Protein AF-A0A317E8C2-F1 (afdb_monomer_lite)

Sequence (218 aa):
MGKGTTSFDERLAALAASTGGMVPVGEIGRIVAELLDSWEGEAMAPPQAASPPPSPVGDDTARELENLLAIIHQTQGEIAAIRPHELAREKIPHANDQLRSVVDATAHATGIFLDIAEELEALAETFGGAGIDEIHSITTRIYEASNFQDITGQRISKVTETLRVIEERLTRLVEATGGVAHDAPAAKAAGDEDLLNGPQLPDLAASQDDIDRLFASI

Structure (mmCIF, N/CA/C/O backbone):
data_AF-A0A317E8C2-F1
#
_entry.id   AF-A0A317E8C2-F1
#
loop_
_atom_site.group_PDB
_atom_site.id
_atom_site.type_symbol
_atom_site.label_atom_id
_atom_site.label_alt_id
_atom_site.label_comp_id
_atom_site.label_asym_id
_atom_site.label_entity_id
_atom_site.label_seq_id
_atom_site.pdbx_PDB_ins_code
_atom_site.Cartn_x
_atom_site.Cartn_y
_atom_site.Cartn_z
_atom_site.occupancy
_atom_site.B_iso_or_equiv
_atom_site.auth_seq_id
_atom_site.auth_comp_id
_atom_site.auth_asym_id
_atom_site.auth_atom_id
_atom_site.pdbx_PDB_model_num
ATOM 1 N N . MET A 1 1 ? -23.636 9.017 60.583 1.00 33.31 1 MET A N 1
ATOM 2 C CA . MET A 1 1 ? -22.633 8.456 59.654 1.00 33.31 1 MET A CA 1
ATOM 3 C C . MET A 1 1 ? -23.294 7.436 58.727 1.00 33.31 1 MET A C 1
ATOM 5 O O . MET A 1 1 ? -23.715 6.394 59.205 1.00 33.31 1 MET A O 1
ATOM 9 N N . GLY A 1 2 ? -23.432 7.783 57.442 1.00 42.50 2 GLY A N 1
ATOM 10 C CA . GLY A 1 2 ? -23.088 6.940 56.283 1.00 42.50 2 GLY A CA 1
ATOM 11 C C . GLY A 1 2 ? -23.680 5.537 56.114 1.00 42.50 2 GLY A C 1
ATOM 12 O O . GLY A 1 2 ? -22.907 4.592 56.110 1.00 42.50 2 GLY A O 1
ATOM 13 N N . LYS A 1 3 ? -24.995 5.384 55.895 1.00 41.66 3 LYS A N 1
ATOM 14 C CA . LYS A 1 3 ? -25.561 4.109 55.387 1.00 41.66 3 LYS A CA 1
ATOM 15 C C . LYS A 1 3 ? -25.821 4.072 53.870 1.00 41.66 3 LYS A C 1
ATOM 17 O O . LYS A 1 3 ? -26.030 2.991 53.343 1.00 41.66 3 LYS A O 1
ATOM 22 N N . GLY A 1 4 ? -25.791 5.214 53.173 1.00 45.16 4 GLY A N 1
ATOM 23 C CA . GLY A 1 4 ? -26.065 5.274 51.725 1.00 45.16 4 GLY A CA 1
ATOM 24 C C . GLY A 1 4 ? -24.855 4.982 50.827 1.00 45.16 4 GLY A C 1
ATOM 25 O O . GLY A 1 4 ? -25.010 4.417 49.754 1.00 45.16 4 GLY A O 1
ATOM 26 N N . THR A 1 5 ? -23.642 5.325 51.267 1.00 45.59 5 THR A N 1
ATOM 27 C CA . THR A 1 5 ? -22.420 5.223 50.443 1.00 45.59 5 THR A CA 1
ATOM 28 C C . THR A 1 5 ? -21.879 3.790 50.344 1.00 45.59 5 THR A C 1
ATOM 30 O O . THR A 1 5 ? -21.315 3.411 49.327 1.00 45.59 5 THR A O 1
ATOM 33 N N . THR A 1 6 ? -22.108 2.953 51.363 1.00 51.38 6 THR A N 1
ATOM 34 C CA . THR A 1 6 ? -21.537 1.596 51.439 1.00 51.38 6 THR A CA 1
ATOM 35 C C . THR A 1 6 ? -22.131 0.617 50.424 1.00 51.38 6 THR A C 1
ATOM 37 O O . THR A 1 6 ? -21.403 -0.228 49.925 1.00 51.38 6 THR A O 1
ATOM 40 N N . SER A 1 7 ? -23.414 0.750 50.062 1.00 67.19 7 SER A N 1
ATOM 41 C CA . SER A 1 7 ? -24.074 -0.142 49.085 1.00 67.19 7 SER A CA 1
ATOM 42 C C . SER A 1 7 ? -23.492 0.017 47.674 1.00 67.19 7 SER A C 1
ATOM 44 O O . SER A 1 7 ? -23.236 -0.969 46.984 1.00 67.19 7 SER A O 1
ATOM 46 N N . PHE A 1 8 ? -23.231 1.260 47.255 1.00 64.69 8 PHE A N 1
ATOM 47 C CA . PHE A 1 8 ? -22.694 1.554 45.927 1.00 64.69 8 PHE A CA 1
ATOM 48 C C . PHE A 1 8 ? -21.221 1.148 45.802 1.00 64.69 8 PHE A C 1
ATOM 50 O O . PHE A 1 8 ? -20.863 0.465 44.846 1.00 64.69 8 PHE A O 1
ATOM 57 N N . ASP A 1 9 ? -20.389 1.490 46.792 1.00 67.31 9 ASP A N 1
ATOM 58 C CA . ASP A 1 9 ? -18.967 1.120 46.799 1.00 67.31 9 ASP A CA 1
ATOM 59 C C . ASP A 1 9 ? -18.770 -0.407 46.832 1.00 67.31 9 ASP A C 1
ATOM 61 O O . ASP A 1 9 ? -17.900 -0.936 46.140 1.00 67.31 9 ASP A O 1
ATOM 65 N N . GLU A 1 10 ? -19.610 -1.143 47.572 1.00 72.44 10 GLU A N 1
ATOM 66 C CA . GLU A 1 10 ? -19.597 -2.613 47.587 1.00 72.44 10 GLU A CA 1
ATOM 67 C C . GLU A 1 10 ? -19.996 -3.211 46.229 1.00 72.44 10 GLU A C 1
ATOM 69 O O . GLU A 1 10 ? -19.377 -4.177 45.776 1.00 72.44 10 GLU A O 1
ATOM 74 N N . ARG A 1 11 ? -20.986 -2.624 45.542 1.00 71.06 11 ARG A N 1
ATOM 75 C CA . ARG A 1 11 ? -21.411 -3.055 44.197 1.00 71.06 11 ARG A CA 1
ATOM 76 C C . ARG A 1 11 ? -20.358 -2.740 43.140 1.00 71.06 11 ARG A C 1
ATOM 78 O O . ARG A 1 11 ? -20.075 -3.593 42.301 1.00 71.06 11 ARG A O 1
ATOM 85 N N . LEU A 1 12 ? -19.737 -1.564 43.203 1.00 71.88 12 LEU A N 1
ATOM 86 C CA . LEU A 1 12 ? -18.649 -1.178 42.306 1.00 71.88 12 LEU A CA 1
ATOM 87 C C . LEU A 1 12 ? -17.430 -2.094 42.500 1.00 71.88 12 LEU A C 1
ATOM 89 O O . LEU A 1 12 ? -16.837 -2.550 41.524 1.00 71.88 12 LEU A O 1
ATOM 93 N N . ALA A 1 13 ? -17.102 -2.435 43.751 1.00 76.44 13 ALA A N 1
ATOM 94 C CA . ALA A 1 13 ? -16.049 -3.394 44.077 1.00 76.44 13 ALA A CA 1
ATOM 95 C C . ALA A 1 13 ? -16.380 -4.819 43.598 1.00 76.44 13 ALA A C 1
ATOM 97 O O . ALA A 1 13 ? -15.505 -5.503 43.066 1.00 76.44 13 ALA A O 1
ATOM 98 N N . ALA A 1 14 ? -17.635 -5.263 43.733 1.00 77.44 14 ALA A N 1
ATOM 99 C CA . ALA A 1 14 ? -18.089 -6.558 43.225 1.00 77.44 14 ALA A CA 1
ATOM 100 C C . ALA A 1 14 ? -18.024 -6.625 41.692 1.00 77.44 14 ALA A C 1
ATOM 102 O O . ALA A 1 14 ? -17.553 -7.616 41.130 1.00 77.44 14 ALA A O 1
ATOM 103 N N . LEU A 1 15 ? -18.428 -5.546 41.017 1.00 73.31 15 LEU A N 1
ATOM 104 C CA . LEU A 1 15 ? -18.333 -5.431 39.571 1.00 73.31 15 LEU A CA 1
ATOM 105 C C . LEU A 1 15 ? -16.867 -5.472 39.121 1.00 73.31 15 LEU A C 1
ATOM 107 O O . LEU A 1 15 ? -16.521 -6.302 38.285 1.00 73.31 15 LEU A O 1
ATOM 111 N N . ALA A 1 16 ? -15.995 -4.663 39.734 1.00 74.62 16 ALA A N 1
ATOM 112 C CA . ALA A 1 16 ? -14.560 -4.648 39.451 1.00 74.62 16 ALA A CA 1
ATOM 113 C C . ALA A 1 16 ? -13.897 -6.019 39.679 1.00 74.62 16 ALA A C 1
ATOM 115 O O . ALA A 1 16 ? -13.029 -6.418 38.904 1.00 74.62 16 ALA A O 1
ATOM 116 N N . ALA A 1 17 ? -14.329 -6.768 40.700 1.00 79.31 17 ALA A N 1
ATOM 117 C CA . ALA A 1 17 ? -13.863 -8.130 40.950 1.00 79.31 17 ALA A CA 1
ATOM 118 C C . ALA A 1 17 ? -14.340 -9.123 39.875 1.00 79.31 17 ALA A C 1
ATOM 120 O O . ALA A 1 17 ? -13.587 -10.016 39.493 1.00 79.31 17 ALA A O 1
ATOM 121 N N . SER A 1 18 ? -15.566 -8.961 39.365 1.00 76.12 18 SER A N 1
ATOM 122 C CA . SER A 1 18 ? -16.140 -9.837 38.333 1.00 76.12 18 SER A CA 1
ATOM 123 C C . SER A 1 18 ? -15.566 -9.600 36.932 1.00 76.12 18 SER A C 1
ATOM 125 O O . SER A 1 18 ? -15.436 -10.543 36.156 1.00 76.12 18 SER A O 1
ATOM 127 N N . THR A 1 19 ? -15.178 -8.361 36.622 1.00 70.50 19 THR A N 1
ATOM 128 C CA . THR A 1 19 ? -14.653 -7.955 35.309 1.00 70.50 19 THR A CA 1
ATOM 129 C C . THR A 1 19 ? -13.126 -7.858 35.274 1.00 70.50 19 THR A C 1
ATOM 131 O O . THR A 1 19 ? -12.543 -7.482 34.261 1.00 70.50 19 THR A O 1
ATOM 134 N N . GLY A 1 20 ? -12.443 -8.173 36.381 1.00 72.38 20 GLY A N 1
ATOM 135 C CA . GLY A 1 20 ? -10.986 -8.033 36.485 1.00 72.38 20 GLY A CA 1
ATOM 136 C C . GLY A 1 20 ? -10.502 -6.586 36.322 1.00 72.38 20 GLY A C 1
ATOM 137 O O . GLY A 1 20 ? -9.363 -6.360 35.921 1.00 72.38 20 GLY A O 1
ATOM 138 N N . GLY A 1 21 ? -11.369 -5.607 36.597 1.00 67.44 21 GLY A N 1
ATOM 139 C CA . GLY A 1 21 ? -11.098 -4.180 36.423 1.00 67.44 21 GLY A CA 1
ATOM 140 C C . GLY A 1 21 ? -11.194 -3.664 34.981 1.00 67.44 21 GLY A C 1
ATOM 141 O O . GLY A 1 21 ? -10.915 -2.487 34.758 1.00 67.44 21 GLY A O 1
ATOM 142 N N . MET A 1 22 ? -11.593 -4.493 34.010 1.00 61.88 22 MET A N 1
ATOM 143 C CA . MET A 1 22 ? -11.794 -4.084 32.614 1.00 61.88 22 MET A CA 1
ATOM 144 C C . MET A 1 22 ? -13.209 -4.413 32.146 1.00 61.88 22 MET A C 1
ATOM 146 O O . MET A 1 22 ? -13.612 -5.569 32.118 1.00 61.88 22 MET A O 1
ATOM 150 N N . VAL A 1 23 ? -13.952 -3.391 31.725 1.00 68.25 23 VAL A N 1
ATOM 151 C CA . VAL A 1 23 ? -15.310 -3.538 31.188 1.00 68.25 23 VAL A CA 1
ATOM 152 C C . VAL A 1 23 ? -15.271 -3.296 29.674 1.00 68.25 23 VAL A C 1
ATOM 154 O O . VAL A 1 23 ? -14.744 -2.258 29.264 1.00 68.25 23 VAL A O 1
ATOM 157 N N . PRO A 1 24 ? -15.809 -4.204 28.833 1.00 70.50 24 PRO A N 1
ATOM 158 C CA . PRO A 1 24 ? -15.938 -3.959 27.398 1.00 70.50 24 PRO A CA 1
ATOM 159 C C . PRO A 1 24 ? -16.727 -2.677 27.152 1.00 70.50 24 PRO A C 1
ATOM 161 O O . PRO A 1 24 ? -17.755 -2.464 27.794 1.00 70.50 24 PRO A O 1
ATOM 164 N N . VAL A 1 25 ? -16.297 -1.836 26.206 1.00 66.25 25 VAL A N 1
ATOM 165 C CA . VAL A 1 25 ? -16.928 -0.519 26.004 1.00 66.25 25 VAL A CA 1
ATOM 166 C C . VAL A 1 25 ? -18.423 -0.662 25.732 1.00 66.25 25 VAL A C 1
ATOM 168 O O . VAL A 1 25 ? -19.202 0.111 26.282 1.00 66.25 25 VAL A O 1
ATOM 171 N N . GLY A 1 26 ? -18.828 -1.684 24.969 1.00 65.75 26 GLY A N 1
ATOM 172 C CA . GLY A 1 26 ? -20.232 -1.998 24.678 1.00 65.75 26 GLY A CA 1
ATOM 173 C C . GLY A 1 26 ? -21.084 -2.351 25.905 1.00 65.75 26 GLY A C 1
ATOM 174 O O . GLY A 1 26 ? -22.296 -2.165 25.880 1.00 65.75 26 GLY A O 1
ATOM 175 N N . GLU A 1 27 ? -20.473 -2.806 26.999 1.00 71.06 27 GLU A N 1
ATOM 176 C CA . GLU A 1 27 ? -21.178 -3.171 28.232 1.00 71.06 27 GLU A CA 1
ATOM 177 C C . GLU A 1 27 ? -21.260 -2.034 29.251 1.00 71.06 27 GLU A C 1
ATOM 179 O O . GLU A 1 27 ? -22.119 -2.080 30.134 1.00 71.06 27 GLU A O 1
ATOM 184 N N . ILE A 1 28 ? -20.417 -1.001 29.121 1.00 72.31 28 ILE A N 1
ATOM 185 C CA . ILE A 1 28 ? -20.366 0.118 30.074 1.00 72.31 28 ILE A CA 1
ATOM 186 C C . ILE A 1 28 ? -21.748 0.752 30.221 1.00 72.31 28 ILE A C 1
ATOM 188 O O . ILE A 1 28 ? -22.190 0.993 31.340 1.00 72.31 28 ILE A O 1
ATOM 192 N N . GLY A 1 29 ? -22.453 0.970 29.108 1.00 69.94 29 GLY A N 1
ATOM 193 C CA . GLY A 1 29 ? -23.749 1.634 29.145 1.00 69.94 29 GLY A CA 1
ATOM 194 C C . GLY A 1 29 ? -24.809 0.862 29.933 1.00 69.94 29 GLY A C 1
ATOM 195 O O . GLY A 1 29 ? -25.473 1.419 30.806 1.00 69.94 29 GLY A O 1
ATOM 196 N N . ARG A 1 30 ? -24.897 -0.452 29.694 1.00 77.12 30 ARG A N 1
ATOM 197 C CA . ARG A 1 30 ? -25.787 -1.365 30.428 1.00 77.12 30 ARG A CA 1
ATOM 198 C C . ARG A 1 30 ? -25.457 -1.380 31.918 1.00 77.12 30 ARG A C 1
ATOM 200 O O . ARG A 1 30 ? -26.350 -1.244 32.742 1.00 77.12 30 ARG A O 1
ATOM 207 N N . ILE A 1 31 ? -24.178 -1.527 32.252 1.00 75.00 31 ILE A N 1
ATOM 208 C CA . ILE A 1 31 ? -23.704 -1.619 33.636 1.00 75.00 31 ILE A CA 1
ATOM 209 C C . ILE A 1 31 ? -23.973 -0.320 34.401 1.00 75.00 31 ILE A C 1
ATOM 211 O O . ILE A 1 31 ? -24.421 -0.355 35.543 1.00 75.00 31 ILE A O 1
ATOM 215 N N . VAL A 1 32 ? -23.716 0.831 33.780 1.00 73.62 32 VAL A N 1
ATOM 216 C CA . VAL A 1 32 ? -23.977 2.142 34.386 1.00 73.62 32 VAL A CA 1
ATOM 217 C C . VAL A 1 32 ? -25.481 2.367 34.569 1.00 73.62 32 VAL A C 1
ATOM 219 O O . VAL A 1 32 ? -25.888 2.836 35.628 1.00 73.62 32 VAL A O 1
ATOM 222 N N . ALA A 1 33 ? -26.312 1.974 33.599 1.00 69.62 33 ALA A N 1
ATOM 223 C CA . ALA A 1 33 ? -27.768 2.043 33.724 1.00 69.62 33 ALA A CA 1
ATOM 224 C C . ALA A 1 33 ? -28.307 1.132 34.844 1.00 69.62 33 ALA A C 1
ATOM 226 O O . ALA A 1 33 ? -29.131 1.572 35.640 1.00 69.62 33 ALA A O 1
ATOM 227 N N . GLU A 1 34 ? -27.805 -0.102 34.959 1.00 74.75 34 GLU A N 1
ATOM 228 C CA . GLU A 1 34 ? -28.142 -1.023 36.058 1.00 74.75 34 GLU A CA 1
ATOM 229 C C . GLU A 1 34 ? -27.741 -0.451 37.425 1.00 74.75 34 GLU A C 1
ATOM 231 O O . GLU A 1 34 ? -28.488 -0.569 38.398 1.00 74.75 34 GLU A O 1
ATOM 236 N N . LEU A 1 35 ? -26.577 0.202 37.509 1.00 74.12 35 LEU A N 1
ATOM 237 C CA . LEU A 1 35 ? -26.132 0.870 38.731 1.00 74.12 35 LEU A CA 1
ATOM 238 C C . LEU A 1 35 ? -27.053 2.040 39.107 1.00 74.12 35 LEU A C 1
ATOM 240 O O . LEU A 1 35 ? -27.419 2.136 40.278 1.00 74.12 35 LEU A O 1
ATOM 244 N N . LEU A 1 36 ? -27.457 2.874 38.142 1.00 68.75 36 LEU A N 1
ATOM 245 C CA . LEU A 1 36 ? -28.360 4.014 38.355 1.00 68.75 36 LEU A CA 1
ATOM 246 C C . LEU A 1 36 ? -29.774 3.585 38.770 1.00 68.75 36 LEU A C 1
ATOM 248 O O . LEU A 1 36 ? -30.275 4.070 39.782 1.00 68.75 36 LEU A O 1
ATOM 252 N N . ASP A 1 37 ? -30.378 2.626 38.067 1.00 69.12 37 ASP A N 1
ATOM 253 C CA . ASP A 1 37 ? -31.721 2.101 38.378 1.00 69.12 37 ASP A CA 1
ATOM 254 C C . ASP A 1 37 ? -31.766 1.484 39.787 1.00 69.12 37 ASP A C 1
ATOM 256 O O . ASP A 1 37 ? -32.680 1.711 40.584 1.00 69.12 37 ASP A O 1
ATOM 260 N N . SER A 1 38 ? -30.695 0.777 40.162 1.00 66.38 38 SER A N 1
ATOM 261 C CA . SER A 1 38 ? -30.549 0.226 41.510 1.00 66.38 38 SER A CA 1
ATOM 262 C C . SER A 1 38 ? -30.396 1.295 42.601 1.00 66.38 38 SER A C 1
ATOM 264 O O . SER A 1 38 ? -30.661 1.014 43.771 1.00 66.38 38 SER A O 1
ATOM 266 N N . TRP A 1 39 ? -29.955 2.501 42.234 1.00 63.50 39 TRP A N 1
ATOM 267 C CA . TRP A 1 39 ? -29.783 3.636 43.137 1.00 63.50 39 TRP A CA 1
ATOM 268 C C . TRP A 1 39 ? -31.108 4.374 43.353 1.00 63.50 39 TRP A C 1
ATOM 270 O O . TRP A 1 39 ? -31.475 4.670 44.493 1.00 63.50 39 TRP A O 1
ATOM 280 N N . GLU A 1 40 ? -31.881 4.575 42.283 1.00 58.66 40 GLU A N 1
ATOM 281 C CA . GLU A 1 40 ? -33.237 5.132 42.353 1.00 58.66 40 GLU A CA 1
ATOM 282 C C . GLU A 1 40 ? -34.204 4.211 43.115 1.00 58.66 40 GLU A C 1
ATOM 284 O O . GLU A 1 40 ? -34.998 4.679 43.937 1.00 58.66 40 GLU A O 1
ATOM 289 N N . GLY A 1 41 ? -34.091 2.891 42.931 1.00 57.41 41 GLY A N 1
ATOM 290 C CA . GLY A 1 41 ? -34.904 1.905 43.651 1.00 57.41 41 GLY A CA 1
ATOM 291 C C . GLY A 1 41 ? -34.690 1.898 45.173 1.00 57.41 41 GLY A C 1
ATOM 292 O O . GLY A 1 41 ? -35.608 1.572 45.928 1.00 57.41 41 GLY A O 1
ATOM 293 N N . GLU A 1 42 ? -33.509 2.300 45.649 1.00 53.69 42 GLU A N 1
ATOM 294 C CA . GLU A 1 42 ? -33.157 2.340 47.077 1.00 53.69 42 GLU A CA 1
ATOM 295 C C . GLU A 1 42 ? -33.540 3.685 47.735 1.00 53.69 42 GLU A C 1
ATOM 297 O O . GLU A 1 42 ? -33.802 3.744 48.940 1.00 53.69 42 GLU A O 1
ATOM 302 N N . ALA A 1 43 ? -33.688 4.749 46.935 1.00 53.00 43 ALA A N 1
ATOM 303 C CA . ALA A 1 43 ? -34.213 6.048 47.363 1.00 53.00 43 ALA A CA 1
ATOM 304 C C . ALA A 1 43 ? -35.738 6.046 47.626 1.00 53.00 43 ALA A C 1
ATOM 306 O O . ALA A 1 43 ? -36.251 6.970 48.261 1.00 53.00 43 ALA A O 1
ATOM 307 N N . MET A 1 44 ? -36.464 4.999 47.202 1.00 46.84 44 MET A N 1
ATOM 308 C CA . MET A 1 44 ? -37.932 4.899 47.282 1.00 46.84 44 MET A CA 1
ATOM 309 C C . MET A 1 44 ? -38.460 3.988 48.417 1.00 46.84 44 MET A C 1
ATOM 311 O O . MET A 1 44 ? -39.574 3.466 48.349 1.00 46.84 44 MET A O 1
ATOM 315 N N . ALA A 1 45 ? -37.696 3.802 49.499 1.00 49.34 45 ALA A N 1
ATOM 316 C CA . ALA A 1 45 ? -38.205 3.194 50.735 1.00 49.34 45 ALA A CA 1
ATOM 317 C C . ALA A 1 45 ? -39.086 4.194 51.527 1.00 49.34 45 ALA A C 1
ATOM 319 O O . ALA A 1 45 ? -38.742 5.376 51.609 1.00 49.34 45 ALA A O 1
ATOM 320 N N . PRO A 1 46 ? -40.212 3.769 52.146 1.00 44.41 46 PRO A N 1
ATOM 321 C CA . PRO A 1 46 ? -41.101 4.683 52.864 1.00 44.41 46 PRO A CA 1
ATOM 322 C C . PRO A 1 46 ? -40.354 5.387 54.011 1.00 44.41 46 PRO A C 1
ATOM 324 O O . PRO A 1 46 ? -39.568 4.742 54.714 1.00 44.41 46 PRO A O 1
ATOM 327 N N . PRO A 1 47 ? -40.591 6.693 54.240 1.00 48.44 47 PRO A N 1
ATOM 328 C CA . PRO A 1 47 ? -39.796 7.468 55.179 1.00 48.44 47 PRO A CA 1
ATOM 329 C C . PRO A 1 47 ? -40.048 6.981 56.609 1.00 48.44 47 PRO A C 1
ATOM 331 O O . PRO A 1 47 ? -41.127 7.173 57.170 1.00 48.44 47 PRO A O 1
ATOM 334 N N . GLN A 1 48 ? -39.036 6.369 57.229 1.00 54.03 48 GLN A N 1
ATOM 335 C CA . GLN A 1 48 ? -38.997 6.249 58.683 1.00 54.03 48 GLN A CA 1
ATOM 336 C C . GLN A 1 48 ? -38.694 7.633 59.266 1.00 54.03 48 GLN A C 1
ATOM 338 O O . GLN A 1 48 ? -37.785 8.333 58.820 1.00 54.03 48 GLN A O 1
ATOM 343 N N . ALA A 1 49 ? -39.526 8.047 60.219 1.00 50.72 49 ALA A N 1
ATOM 344 C CA . ALA A 1 49 ? -39.568 9.398 60.756 1.00 50.72 49 ALA A CA 1
ATOM 345 C C . ALA A 1 49 ? -38.196 9.909 61.248 1.00 50.72 49 ALA A C 1
ATOM 347 O O . ALA A 1 49 ? -37.468 9.202 61.941 1.00 50.72 49 ALA A O 1
ATOM 348 N N . ALA A 1 50 ? -37.932 11.186 60.943 1.00 54.06 50 ALA A N 1
ATOM 349 C CA . ALA A 1 50 ? -36.808 12.021 61.384 1.00 54.06 50 ALA A CA 1
ATOM 350 C C . ALA A 1 50 ? -35.424 11.703 60.779 1.00 54.06 50 ALA A C 1
ATOM 352 O O . ALA A 1 50 ? -34.510 11.245 61.460 1.00 54.06 50 ALA A O 1
ATOM 353 N N . SER A 1 51 ? -35.230 12.065 59.509 1.00 53.78 51 SER A N 1
ATOM 354 C CA . SER A 1 51 ? -33.900 12.322 58.935 1.00 53.78 51 SER A CA 1
ATOM 355 C C . SER A 1 51 ? -33.874 13.710 58.272 1.00 53.78 51 SER A C 1
ATOM 357 O O . SER A 1 51 ? -34.912 14.142 57.767 1.00 53.78 51 SER A O 1
ATOM 359 N N . PRO A 1 52 ? -32.741 14.444 58.326 1.00 54.28 52 PRO A N 1
ATOM 360 C CA . PRO A 1 52 ? -32.605 15.757 57.686 1.00 54.28 52 PRO A CA 1
ATOM 361 C C . PRO A 1 52 ? -32.829 15.651 56.165 1.00 54.28 52 PRO A C 1
ATOM 363 O O . PRO A 1 52 ? -32.694 14.551 55.624 1.00 54.28 52 PRO A O 1
ATOM 366 N N . PRO A 1 53 ? -33.184 16.758 55.475 1.00 56.31 53 PRO A N 1
ATOM 367 C CA . PRO A 1 53 ? -33.417 16.737 54.031 1.00 56.31 53 PRO A CA 1
ATOM 368 C C . PRO A 1 53 ? -32.215 16.116 53.302 1.00 56.31 53 PRO A C 1
ATOM 370 O O . PRO A 1 53 ? -31.079 16.334 53.741 1.00 56.31 53 PRO A O 1
ATOM 373 N N . PRO A 1 54 ? -32.441 15.335 52.228 1.00 54.66 54 PRO A N 1
ATOM 374 C CA . PRO A 1 54 ? -31.357 14.707 51.486 1.00 54.66 54 PRO A CA 1
ATOM 375 C C . PRO A 1 54 ? -30.360 15.778 51.031 1.00 54.66 54 PRO A C 1
ATOM 377 O O . PRO A 1 54 ? -30.740 16.821 50.500 1.00 54.66 54 PRO A O 1
ATOM 380 N N . SER A 1 55 ? -29.076 15.545 51.303 1.00 52.91 55 SER A N 1
ATOM 381 C CA . SER A 1 55 ? -27.995 16.429 50.871 1.00 52.91 55 SER A CA 1
ATOM 382 C C . SER A 1 55 ? -27.994 16.529 49.336 1.00 52.91 55 SER A C 1
ATOM 384 O O . SER A 1 55 ? -28.059 15.487 48.684 1.00 52.91 55 SER A O 1
ATOM 386 N N . PRO A 1 56 ? -27.824 17.725 48.739 1.00 54.53 56 PRO A N 1
ATOM 387 C CA . PRO A 1 56 ? -27.887 17.935 47.282 1.00 54.53 56 PRO A CA 1
ATOM 388 C C . PRO A 1 56 ? -26.779 17.221 46.487 1.00 54.53 56 PRO A C 1
ATOM 390 O O . PRO A 1 56 ? -26.809 17.199 45.266 1.00 54.53 56 PRO A O 1
ATOM 393 N N . VAL A 1 57 ? -25.799 16.632 47.176 1.00 53.44 57 VAL A N 1
ATOM 394 C CA . VAL A 1 57 ? -24.637 15.964 46.574 1.00 53.44 57 VAL A CA 1
ATOM 395 C C . VAL A 1 57 ? -25.028 14.676 45.841 1.00 53.44 57 VAL A C 1
ATOM 397 O O . VAL A 1 57 ? -24.373 14.319 44.874 1.00 53.44 57 VAL A O 1
ATOM 400 N N . GLY A 1 58 ? -26.095 13.987 46.266 1.00 56.12 58 GLY A N 1
ATOM 401 C CA . GLY A 1 58 ? -26.504 12.734 45.625 1.00 56.12 58 GLY A CA 1
ATOM 402 C C . GLY A 1 58 ? -27.118 12.918 44.232 1.00 56.12 58 GLY A C 1
ATOM 403 O O . GLY A 1 58 ? -26.834 12.147 43.323 1.00 56.12 58 GLY A O 1
ATOM 404 N N . ASP A 1 59 ? -27.907 13.977 44.062 1.00 62.25 59 ASP A N 1
ATOM 405 C CA . ASP A 1 59 ? -28.607 14.295 42.810 1.00 62.25 59 ASP A CA 1
ATOM 406 C C . ASP A 1 59 ? -27.624 14.766 41.718 1.00 62.25 59 ASP A C 1
ATOM 408 O O . ASP A 1 59 ? -27.784 14.485 40.532 1.00 62.25 59 ASP A O 1
ATOM 412 N N . ASP A 1 60 ? -26.541 15.433 42.132 1.00 73.50 60 ASP A N 1
ATOM 413 C CA . ASP A 1 60 ? -25.504 15.925 41.221 1.00 73.50 60 ASP A CA 1
ATOM 414 C C . ASP A 1 60 ? -24.663 14.777 40.638 1.00 73.50 60 ASP A C 1
ATOM 416 O O . ASP A 1 60 ? -24.385 14.758 39.442 1.00 73.50 60 ASP A O 1
ATOM 420 N N . THR A 1 61 ? -24.330 13.768 41.454 1.00 74.94 61 THR A N 1
ATOM 421 C CA . THR A 1 61 ? -23.562 12.594 41.001 1.00 74.94 61 THR A CA 1
ATOM 422 C C . THR A 1 61 ? -24.365 11.702 40.052 1.00 74.94 61 THR A C 1
ATOM 424 O O . THR A 1 61 ? -23.811 11.217 39.067 1.00 74.94 61 THR A O 1
ATOM 427 N N . ALA A 1 62 ? -25.664 11.499 40.305 1.00 74.38 62 ALA A N 1
ATOM 428 C CA . ALA A 1 62 ? -26.532 10.740 39.401 1.00 74.38 62 ALA A CA 1
ATOM 429 C C . ALA A 1 62 ? -26.626 11.415 38.024 1.00 74.38 62 ALA A C 1
ATOM 431 O O . ALA A 1 62 ? -26.377 10.781 36.999 1.00 74.38 62 ALA A O 1
ATOM 432 N N . ARG A 1 63 ? -26.855 12.733 38.009 1.00 77.31 63 ARG A N 1
ATOM 433 C CA . ARG A 1 63 ? -26.889 13.539 36.784 1.00 77.31 63 ARG A CA 1
ATOM 434 C C . ARG A 1 63 ? -25.550 13.554 36.040 1.00 77.31 63 ARG A C 1
ATOM 436 O O . ARG A 1 63 ? -25.523 13.541 34.810 1.00 77.31 63 ARG A O 1
ATOM 443 N N . GLU A 1 64 ? -24.423 13.583 36.750 1.00 80.19 64 GLU A N 1
ATOM 444 C CA . GLU A 1 64 ? -23.096 13.433 36.136 1.00 80.19 64 GLU A CA 1
ATOM 445 C C . GLU A 1 64 ? -22.917 12.055 35.481 1.00 80.19 64 GLU A C 1
ATOM 447 O O . GLU A 1 64 ? -22.409 11.978 34.361 1.00 80.19 64 GLU A O 1
ATOM 452 N N . LEU A 1 65 ? -23.379 10.977 36.123 1.00 79.19 65 LEU A N 1
ATOM 453 C CA . LEU A 1 65 ? -23.328 9.623 35.564 1.00 79.19 65 LEU A CA 1
ATOM 454 C C . LEU A 1 65 ? -24.204 9.481 34.310 1.00 79.19 65 LEU A C 1
ATOM 456 O O . LEU A 1 65 ? -23.765 8.892 33.323 1.00 79.19 65 LEU A O 1
ATOM 460 N N . GLU A 1 66 ? -25.412 10.048 34.323 1.00 79.06 66 GLU A N 1
ATOM 461 C CA . GLU A 1 66 ? -26.308 10.092 33.160 1.00 79.06 66 GLU A CA 1
ATOM 462 C C . GLU A 1 66 ? -25.678 10.842 31.982 1.00 79.06 66 GLU A C 1
ATOM 464 O O . GLU A 1 66 ? -25.719 10.374 30.842 1.00 79.06 66 GLU A O 1
ATOM 469 N N . ASN A 1 67 ? -25.034 11.981 32.250 1.00 82.50 67 ASN A N 1
ATOM 470 C CA . ASN A 1 67 ? -24.318 12.738 31.224 1.00 82.50 67 ASN A CA 1
ATOM 471 C C . ASN A 1 67 ? -23.151 11.931 30.636 1.00 82.50 67 ASN A C 1
ATOM 473 O O . ASN A 1 67 ? -22.965 11.911 29.417 1.00 82.50 67 ASN A O 1
ATOM 477 N N . LEU A 1 68 ? -22.377 11.237 31.476 1.00 83.44 68 LEU A N 1
ATOM 478 C CA . LEU A 1 68 ? -21.301 10.355 31.014 1.00 83.44 68 LEU A CA 1
ATOM 479 C C . LEU A 1 68 ? -21.844 9.198 30.169 1.00 83.44 68 LEU A C 1
ATOM 481 O O . LEU A 1 68 ? -21.274 8.885 29.124 1.00 83.44 68 LEU A O 1
ATOM 485 N N . LEU A 1 69 ? -22.964 8.602 30.578 1.00 79.19 69 LEU A N 1
ATOM 486 C CA . LEU A 1 69 ? -23.638 7.539 29.839 1.00 79.19 69 LEU A CA 1
ATOM 487 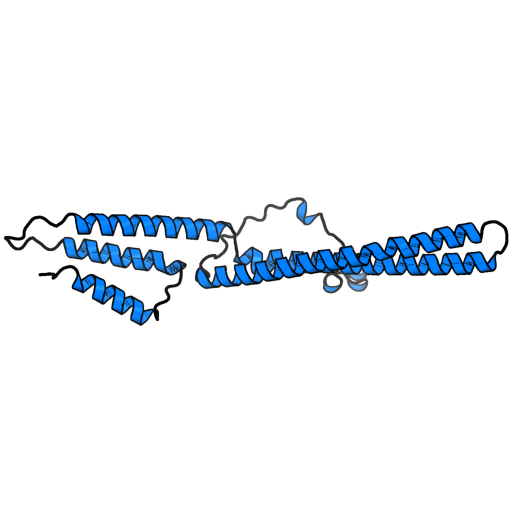C C . LEU A 1 69 ? -24.080 8.009 28.447 1.00 79.19 69 LEU A C 1
ATOM 489 O O . LEU A 1 69 ? -23.821 7.326 27.454 1.00 79.19 69 LEU A O 1
ATOM 493 N N . ALA A 1 70 ? -24.684 9.197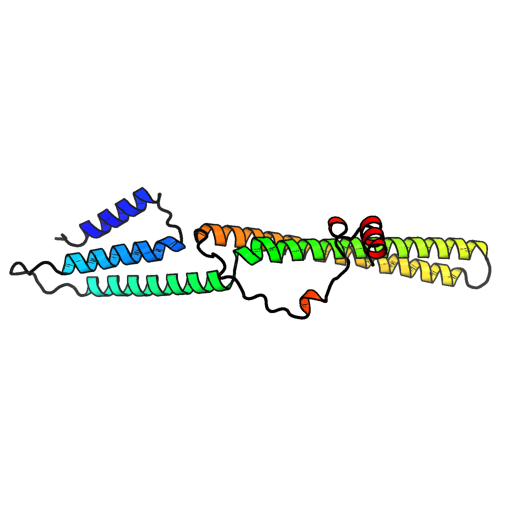 28.361 1.00 78.56 70 ALA A N 1
ATOM 494 C CA . ALA A 1 70 ? -25.093 9.795 27.094 1.00 78.56 70 ALA A CA 1
ATOM 495 C C . ALA A 1 70 ? -23.897 9.998 26.146 1.00 78.56 70 ALA A C 1
ATOM 497 O O . ALA A 1 70 ? -23.972 9.636 24.970 1.00 78.56 70 ALA A O 1
ATOM 498 N N . ILE A 1 71 ? -22.770 10.498 26.665 1.00 84.56 71 ILE A N 1
ATOM 499 C CA . ILE A 1 71 ? -21.528 10.669 25.894 1.00 84.56 71 ILE A CA 1
ATOM 500 C C . ILE A 1 71 ? -20.978 9.317 25.423 1.00 84.56 71 ILE A C 1
ATOM 502 O O . ILE A 1 71 ? -20.556 9.194 24.272 1.00 84.56 71 ILE A O 1
ATOM 506 N N . ILE A 1 72 ? -20.993 8.288 26.276 1.00 82.56 72 ILE A N 1
ATOM 507 C CA . ILE A 1 72 ? -20.539 6.938 25.913 1.00 82.56 72 ILE A CA 1
ATOM 508 C C . ILE A 1 72 ? -21.393 6.373 24.776 1.00 82.56 72 ILE A C 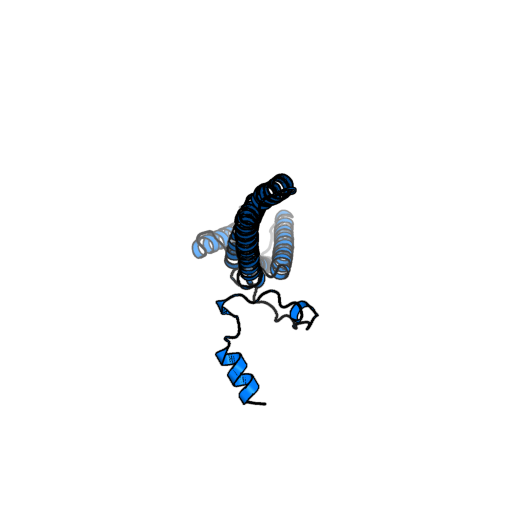1
ATOM 510 O O . ILE A 1 72 ? -20.841 5.881 23.794 1.00 82.56 72 ILE A O 1
ATOM 514 N N . HIS A 1 73 ? -22.719 6.484 24.866 1.00 77.25 73 HIS A N 1
ATOM 515 C CA . HIS A 1 73 ? -23.636 5.997 23.831 1.00 77.25 73 HIS A CA 1
ATOM 516 C C . HIS A 1 73 ? -23.450 6.743 22.507 1.00 77.25 73 HIS A C 1
ATOM 518 O O . HIS A 1 73 ? -23.408 6.119 21.446 1.00 77.25 73 HIS A O 1
ATOM 524 N N . GLN A 1 74 ? -23.285 8.067 22.560 1.00 82.56 74 GLN A N 1
ATOM 525 C CA . GLN A 1 74 ? -22.969 8.860 21.377 1.00 82.56 74 GLN A CA 1
ATOM 526 C C . GLN A 1 74 ? -21.649 8.402 20.743 1.00 82.56 74 GLN A C 1
ATOM 528 O O . GLN A 1 74 ? -21.600 8.135 19.545 1.00 82.56 74 GLN A O 1
ATOM 533 N N . THR A 1 75 ? -20.601 8.241 21.553 1.00 81.31 75 THR A N 1
ATOM 534 C CA . THR A 1 75 ? -19.274 7.813 21.088 1.00 81.31 75 THR A CA 1
ATOM 535 C C . THR A 1 75 ? -19.322 6.407 20.482 1.00 81.31 75 THR A C 1
ATOM 537 O O . THR A 1 75 ? -18.721 6.160 19.440 1.00 81.31 75 THR A O 1
ATOM 540 N N . GLN A 1 76 ? -20.072 5.478 21.084 1.00 78.69 76 GLN A N 1
ATOM 541 C CA . GLN A 1 76 ? -20.305 4.148 20.514 1.00 78.69 76 GLN A CA 1
ATOM 542 C C . GLN A 1 76 ? -21.008 4.225 19.152 1.00 78.69 76 GLN A C 1
ATOM 544 O O . GLN A 1 76 ? -20.618 3.509 18.230 1.00 78.69 76 GLN A O 1
ATOM 549 N N . GLY A 1 77 ? -22.002 5.108 19.004 1.00 77.00 77 GLY A N 1
ATOM 550 C CA . GLY A 1 77 ? -22.682 5.349 17.730 1.00 77.00 77 GLY A CA 1
ATOM 551 C C . GLY A 1 77 ? -21.750 5.910 16.654 1.00 77.00 77 GLY A C 1
ATOM 552 O O . GLY A 1 77 ? -21.757 5.431 15.520 1.00 77.00 77 GLY A O 1
ATOM 553 N N . GLU A 1 78 ? -20.897 6.870 17.011 1.00 81.19 78 GLU A N 1
ATOM 554 C CA . GLU A 1 78 ? -19.883 7.433 16.110 1.00 81.19 78 GLU A CA 1
ATOM 555 C C . GLU A 1 78 ? -18.850 6.375 15.683 1.00 81.19 78 GLU A C 1
ATOM 557 O O . GLU A 1 78 ? -18.520 6.275 14.502 1.00 81.19 78 GLU A O 1
ATOM 562 N N . ILE A 1 79 ? -18.395 5.521 16.608 1.00 79.31 79 ILE A N 1
ATOM 563 C CA . ILE A 1 79 ? -17.489 4.405 16.295 1.00 79.31 79 ILE A CA 1
ATOM 564 C C . ILE A 1 79 ? -18.167 3.381 15.3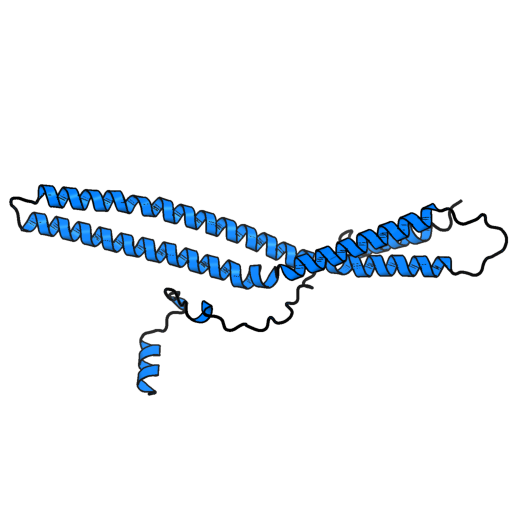76 1.00 79.31 79 ILE A C 1
ATOM 566 O O . ILE A 1 79 ? -17.544 2.904 14.428 1.00 79.31 79 ILE A O 1
ATOM 570 N N . ALA A 1 80 ? -19.440 3.057 15.613 1.00 76.19 80 ALA A N 1
ATOM 571 C CA . ALA A 1 80 ? -20.194 2.154 14.748 1.00 76.19 80 ALA A CA 1
ATOM 572 C C . ALA A 1 80 ? -20.357 2.725 13.328 1.00 76.19 80 ALA A C 1
ATOM 574 O O . ALA A 1 80 ? -20.234 1.984 12.353 1.00 76.19 80 ALA A O 1
ATOM 575 N N . ALA A 1 81 ? -20.552 4.042 13.193 1.00 78.88 81 ALA A N 1
ATOM 576 C CA . ALA A 1 81 ? -20.663 4.717 11.900 1.00 78.88 81 ALA A CA 1
ATOM 577 C C . ALA A 1 81 ? -19.369 4.665 11.065 1.00 78.88 81 ALA A C 1
ATOM 579 O O . ALA A 1 81 ? -19.437 4.686 9.838 1.00 78.88 81 ALA A O 1
ATOM 580 N N . ILE A 1 82 ? -18.198 4.546 11.705 1.00 81.62 82 ILE A N 1
ATOM 581 C CA . ILE A 1 82 ? -16.907 4.345 11.021 1.00 81.62 82 ILE A CA 1
ATOM 582 C C . ILE A 1 82 ? -16.829 2.955 10.361 1.00 81.62 82 ILE A C 1
ATOM 584 O O . ILE A 1 82 ? -16.025 2.760 9.454 1.00 81.62 82 ILE A O 1
ATOM 588 N N . ARG A 1 83 ? -17.665 1.994 10.784 1.00 83.25 83 ARG A N 1
ATOM 589 C CA . ARG A 1 83 ? -17.665 0.594 10.315 1.00 83.25 83 ARG A CA 1
ATOM 590 C C . ARG A 1 83 ? -16.266 -0.043 10.380 1.00 83.25 83 ARG A C 1
ATOM 592 O O . ARG A 1 83 ? -15.735 -0.529 9.380 1.00 83.25 83 ARG A O 1
ATOM 599 N N . PRO A 1 84 ? -15.633 -0.055 11.568 1.00 82.06 84 PRO A N 1
ATOM 600 C CA . PRO A 1 84 ? -14.251 -0.501 11.720 1.00 82.06 84 PRO A CA 1
ATOM 601 C C . PRO A 1 84 ? -14.033 -1.973 11.333 1.00 82.06 84 PRO A C 1
ATOM 603 O O . PRO A 1 84 ? -12.921 -2.330 10.957 1.00 82.06 84 PRO A O 1
ATOM 606 N N . HIS A 1 85 ? -15.073 -2.815 11.380 1.00 82.25 85 HIS A N 1
ATOM 607 C CA . HIS A 1 85 ? -15.010 -4.216 10.949 1.00 82.25 85 HIS A CA 1
ATOM 608 C C . HIS A 1 85 ? -14.876 -4.354 9.424 1.00 82.25 85 HIS A C 1
ATOM 610 O O . HIS A 1 85 ? -13.922 -4.983 8.969 1.00 82.25 85 HIS A O 1
ATOM 616 N N . GLU A 1 86 ? -15.742 -3.687 8.651 1.00 84.06 86 GLU A N 1
ATOM 617 C CA . GLU A 1 86 ? -15.660 -3.614 7.181 1.00 84.06 86 GLU A CA 1
ATOM 618 C C . GLU A 1 86 ? -14.308 -3.042 6.725 1.00 84.06 86 GLU A C 1
ATOM 620 O O . GLU A 1 86 ? -13.647 -3.591 5.841 1.00 84.06 86 GLU A O 1
ATOM 625 N N . LEU A 1 87 ? -13.857 -1.952 7.357 1.00 85.38 87 LEU A N 1
ATOM 626 C CA . LEU A 1 87 ? -12.577 -1.332 7.018 1.00 85.38 87 LEU A CA 1
ATOM 627 C C . LEU A 1 87 ? -11.389 -2.261 7.293 1.00 85.38 87 LEU A C 1
ATOM 629 O O . LEU A 1 87 ? -10.512 -2.376 6.439 1.00 85.38 87 LEU A O 1
ATOM 633 N N . ALA A 1 88 ? -11.358 -2.919 8.456 1.00 84.19 88 ALA A N 1
ATOM 634 C CA . ALA A 1 88 ? -10.253 -3.792 8.845 1.00 84.19 88 ALA A CA 1
ATOM 635 C C . ALA A 1 88 ? -10.210 -5.104 8.051 1.00 84.19 88 ALA A C 1
ATOM 637 O O . ALA A 1 88 ? -9.126 -5.613 7.796 1.00 84.19 88 ALA A O 1
ATOM 638 N N . ARG A 1 89 ? -11.365 -5.669 7.677 1.00 81.81 89 ARG A N 1
ATOM 639 C CA . ARG A 1 89 ? -11.423 -6.999 7.047 1.00 81.81 89 ARG A CA 1
ATOM 640 C C . ARG A 1 89 ? -11.497 -6.984 5.531 1.00 81.81 89 ARG A C 1
ATOM 642 O O . ARG A 1 89 ? -11.078 -7.959 4.919 1.00 81.81 89 ARG A O 1
ATOM 649 N N . GLU A 1 90 ? -12.041 -5.927 4.938 1.00 84.31 90 GLU A N 1
ATOM 650 C CA . GLU A 1 90 ? -12.301 -5.895 3.498 1.00 84.31 90 GLU A CA 1
ATOM 651 C C . GLU A 1 90 ? -11.575 -4.730 2.831 1.00 84.31 90 GLU A C 1
ATOM 653 O O . GLU A 1 90 ? -10.677 -4.947 2.018 1.00 84.31 90 GLU A O 1
ATOM 658 N N . LYS A 1 91 ? -11.912 -3.482 3.185 1.00 86.50 91 LYS A N 1
ATOM 659 C CA . LYS A 1 91 ? -11.471 -2.325 2.386 1.00 86.50 91 LYS A CA 1
ATOM 660 C C . LYS A 1 91 ? -9.971 -2.055 2.467 1.00 86.50 91 LYS A C 1
ATOM 662 O O . LYS A 1 91 ? -9.355 -1.797 1.435 1.00 86.50 91 LYS A O 1
ATOM 667 N N . ILE A 1 92 ? -9.383 -2.083 3.665 1.00 89.38 92 ILE A N 1
ATOM 668 C CA . ILE A 1 92 ? -7.949 -1.801 3.828 1.00 89.38 92 ILE A CA 1
ATOM 669 C C . ILE A 1 92 ? -7.079 -2.926 3.251 1.00 89.38 92 ILE A C 1
ATOM 671 O O . ILE A 1 92 ? -6.180 -2.591 2.476 1.00 89.38 92 ILE A O 1
ATOM 675 N N . PRO A 1 93 ? -7.340 -4.220 3.535 1.00 87.19 93 PRO A N 1
ATOM 676 C CA . PRO A 1 93 ? -6.609 -5.312 2.892 1.00 87.19 93 PRO A CA 1
ATOM 677 C C . PRO A 1 93 ? -6.691 -5.256 1.362 1.00 87.19 93 PRO A C 1
ATOM 679 O O . PRO A 1 93 ? -5.664 -5.297 0.691 1.00 87.19 93 PRO A O 1
ATOM 682 N N . HIS A 1 94 ? -7.883 -5.028 0.803 1.00 88.00 94 HIS A N 1
ATOM 683 C CA . HIS A 1 94 ? -8.052 -4.919 -0.646 1.00 88.00 94 HIS A CA 1
ATOM 684 C C . HIS A 1 94 ? -7.272 -3.739 -1.249 1.00 88.00 94 HIS A C 1
ATOM 686 O O . HIS A 1 94 ? -6.589 -3.891 -2.261 1.00 88.00 94 HIS A O 1
ATOM 692 N N . ALA A 1 95 ? -7.319 -2.560 -0.620 1.00 88.38 95 ALA A N 1
ATOM 693 C CA . ALA A 1 95 ? -6.540 -1.406 -1.069 1.00 88.38 95 ALA A CA 1
ATOM 694 C C . ALA A 1 95 ? -5.024 -1.668 -1.000 1.00 88.38 95 ALA A C 1
ATOM 696 O O . ALA A 1 95 ? -4.274 -1.210 -1.862 1.00 88.38 95 ALA A O 1
ATOM 697 N N . ASN A 1 96 ? -4.566 -2.414 0.009 1.00 88.94 96 ASN A N 1
ATOM 698 C CA . ASN A 1 96 ? -3.174 -2.829 0.149 1.00 88.94 96 ASN A CA 1
ATOM 699 C C . ASN A 1 96 ? -2.742 -3.720 -1.029 1.00 88.94 96 ASN A C 1
ATOM 701 O O . ASN A 1 96 ? -1.746 -3.418 -1.691 1.00 88.94 96 ASN A O 1
ATOM 705 N N . ASP A 1 97 ? -3.538 -4.739 -1.354 1.00 88.06 97 ASP A N 1
ATOM 706 C CA . ASP A 1 97 ? -3.275 -5.650 -2.472 1.00 88.06 97 ASP A CA 1
ATOM 707 C C . ASP A 1 97 ? -3.260 -4.917 -3.820 1.00 88.06 97 ASP A C 1
ATOM 709 O O . ASP A 1 97 ? -2.348 -5.110 -4.629 1.00 88.06 97 ASP A O 1
ATOM 713 N N . GLN A 1 98 ? -4.206 -3.999 -4.042 1.00 89.06 98 GLN A N 1
ATOM 714 C CA . GLN A 1 98 ? -4.226 -3.155 -5.240 1.00 89.06 98 GLN A CA 1
ATOM 715 C C . GLN A 1 98 ? -2.970 -2.282 -5.356 1.00 89.06 98 GLN A C 1
ATOM 717 O O . GLN A 1 98 ? -2.365 -2.208 -6.426 1.00 89.06 98 GLN A O 1
ATOM 722 N N . LEU A 1 99 ? -2.538 -1.638 -4.265 1.00 91.81 99 LEU A N 1
ATOM 723 C CA . LEU A 1 99 ? -1.326 -0.814 -4.268 1.00 91.81 99 LEU A CA 1
ATOM 724 C C . LEU A 1 99 ? -0.069 -1.641 -4.558 1.00 91.81 99 LEU A C 1
ATOM 726 O O . LEU A 1 99 ? 0.804 -1.177 -5.291 1.00 91.81 99 LEU A O 1
ATOM 730 N N . ARG A 1 100 ? 0.016 -2.870 -4.036 1.00 88.06 100 ARG A N 1
ATOM 731 C CA . ARG A 1 100 ? 1.113 -3.798 -4.355 1.00 88.06 100 ARG A CA 1
ATOM 732 C C . ARG A 1 100 ? 1.099 -4.194 -5.826 1.00 88.06 100 ARG A C 1
ATOM 734 O O . ARG A 1 100 ? 2.131 -4.091 -6.480 1.00 88.06 100 ARG A O 1
ATOM 741 N N . SER A 1 101 ? -0.071 -4.527 -6.368 1.00 90.81 101 SER A N 1
ATOM 742 C CA . SER A 1 101 ? -0.220 -4.831 -7.793 1.00 90.81 101 SER A CA 1
ATOM 743 C C . SER A 1 101 ? 0.229 -3.670 -8.687 1.00 90.81 101 SER A C 1
ATOM 745 O O . SER A 1 101 ? 0.867 -3.908 -9.711 1.00 90.81 101 SER A O 1
ATOM 747 N N . VAL A 1 102 ? -0.038 -2.417 -8.301 1.00 88.31 102 VAL A N 1
ATOM 748 C CA . VAL A 1 102 ? 0.452 -1.237 -9.034 1.00 88.31 102 VAL A CA 1
ATOM 749 C C . VAL A 1 102 ? 1.979 -1.153 -9.000 1.00 88.31 102 VAL A C 1
ATOM 751 O O . VAL A 1 102 ? 2.598 -0.871 -10.028 1.00 88.31 102 VAL A O 1
ATOM 754 N N . VAL A 1 103 ? 2.609 -1.405 -7.850 1.00 90.12 103 VAL A N 1
ATOM 755 C CA . VAL A 1 103 ? 4.079 -1.430 -7.743 1.00 90.12 103 VAL A CA 1
ATOM 756 C C . VAL A 1 103 ? 4.666 -2.515 -8.641 1.00 90.12 103 VAL A C 1
ATOM 758 O O . VAL A 1 103 ? 5.581 -2.226 -9.410 1.00 90.12 103 VAL A O 1
ATOM 761 N N . ASP A 1 104 ? 4.105 -3.720 -8.612 1.00 88.44 104 ASP A N 1
ATOM 762 C CA . ASP A 1 104 ? 4.597 -4.845 -9.409 1.00 88.44 104 ASP A CA 1
ATOM 763 C C . ASP A 1 104 ? 4.423 -4.588 -10.914 1.00 88.44 104 ASP A C 1
ATOM 765 O O . ASP A 1 104 ? 5.366 -4.742 -11.691 1.00 88.44 104 ASP A O 1
ATOM 769 N N . ALA A 1 105 ? 3.245 -4.113 -11.333 1.00 88.62 105 ALA A N 1
ATOM 770 C CA . ALA A 1 105 ? 2.964 -3.796 -12.732 1.00 88.62 105 ALA A CA 1
ATOM 771 C C . ALA A 1 105 ? 3.866 -2.672 -13.263 1.00 88.62 105 ALA A C 1
ATOM 773 O O . ALA A 1 105 ? 4.352 -2.743 -14.393 1.00 88.62 105 ALA A O 1
ATOM 774 N N . THR A 1 106 ? 4.117 -1.640 -12.451 1.00 88.00 106 THR A N 1
ATOM 775 C CA . THR A 1 106 ? 5.004 -0.536 -12.842 1.00 88.00 106 THR A CA 1
ATOM 776 C C . THR A 1 106 ? 6.468 -0.963 -12.885 1.00 88.00 106 THR A C 1
ATOM 778 O O . THR A 1 106 ? 7.163 -0.580 -13.821 1.00 88.00 106 THR A O 1
ATOM 781 N N . ALA A 1 107 ? 6.930 -1.798 -11.949 1.00 88.62 107 ALA A N 1
ATOM 782 C CA . ALA A 1 107 ? 8.276 -2.369 -11.980 1.00 88.62 107 ALA A CA 1
ATOM 783 C C . ALA A 1 107 ? 8.493 -3.241 -13.227 1.00 88.62 107 ALA A C 1
ATOM 785 O O . ALA A 1 107 ? 9.504 -3.104 -13.913 1.00 88.62 107 ALA A O 1
ATOM 786 N N . HIS A 1 108 ? 7.516 -4.087 -13.560 1.00 89.75 108 HIS A N 1
ATOM 787 C CA . HIS A 1 108 ? 7.555 -4.919 -14.760 1.00 89.75 108 HIS A CA 1
ATOM 788 C C . HIS A 1 108 ? 7.590 -4.080 -16.046 1.00 89.75 108 HIS A C 1
ATOM 790 O O . HIS A 1 108 ? 8.422 -4.321 -16.919 1.00 89.75 108 HIS A O 1
ATOM 796 N N . ALA A 1 109 ? 6.735 -3.058 -16.155 1.00 89.31 109 ALA A N 1
ATOM 797 C CA . ALA A 1 109 ? 6.742 -2.147 -17.299 1.00 89.31 109 ALA A CA 1
ATOM 798 C C . ALA A 1 109 ? 8.084 -1.410 -17.447 1.00 89.31 109 ALA A C 1
ATOM 800 O O . ALA A 1 109 ? 8.578 -1.258 -18.562 1.00 89.31 109 ALA A O 1
ATOM 801 N N . THR A 1 110 ? 8.698 -0.987 -16.336 1.00 91.12 110 THR A N 1
ATOM 802 C CA . THR A 1 110 ? 10.047 -0.409 -16.352 1.00 91.12 110 THR A CA 1
ATOM 803 C C . THR A 1 110 ? 11.081 -1.408 -16.859 1.00 91.12 110 THR A C 1
ATOM 805 O O . THR A 1 110 ? 11.874 -1.026 -17.709 1.00 91.12 110 THR A O 1
ATOM 808 N N . GLY A 1 111 ? 11.040 -2.671 -16.420 1.00 90.94 111 GLY A N 1
ATOM 809 C CA . GLY A 1 111 ? 11.913 -3.727 -16.949 1.00 90.94 111 GLY A CA 1
ATOM 810 C C . GLY A 1 111 ? 11.836 -3.831 -18.473 1.00 90.94 111 GLY A C 1
ATOM 811 O O . GLY A 1 111 ? 12.853 -3.714 -19.144 1.00 90.94 111 GLY A O 1
ATOM 812 N N . ILE A 1 112 ? 10.619 -3.884 -19.025 1.00 92.62 112 ILE A N 1
ATOM 813 C CA . ILE A 1 112 ? 10.405 -3.908 -20.482 1.00 92.62 112 ILE A CA 1
ATOM 814 C C . ILE A 1 112 ? 11.006 -2.673 -21.172 1.00 92.62 112 ILE A C 1
ATOM 816 O O . ILE A 1 112 ? 11.608 -2.794 -22.234 1.00 92.62 112 ILE A O 1
ATOM 820 N N . PHE A 1 113 ? 10.849 -1.470 -20.607 1.00 90.94 113 PHE A N 1
ATOM 821 C CA . PHE A 1 113 ? 11.440 -0.266 -21.204 1.00 90.94 113 PHE A CA 1
ATOM 822 C C . PHE A 1 113 ? 12.969 -0.294 -21.209 1.00 90.94 113 PHE A C 1
ATOM 824 O O . PHE A 1 113 ? 13.569 0.232 -22.147 1.00 90.94 113 PHE A O 1
ATOM 831 N N . LEU A 1 114 ? 13.581 -0.888 -20.184 1.00 92.88 114 LEU A N 1
ATOM 832 C CA . LEU A 1 114 ? 15.027 -1.069 -20.114 1.00 92.88 114 LEU A CA 1
ATOM 833 C C . LEU A 1 114 ? 15.506 -2.097 -21.142 1.00 92.88 114 LEU A C 1
ATOM 835 O O . LEU A 1 114 ? 16.438 -1.801 -21.882 1.00 92.88 114 LEU A O 1
ATOM 839 N N . ASP A 1 115 ? 14.807 -3.224 -21.278 1.00 94.56 115 ASP A N 1
ATOM 840 C CA . ASP A 1 115 ? 15.118 -4.242 -22.288 1.00 94.56 115 ASP A CA 1
ATOM 841 C C . ASP A 1 115 ? 15.030 -3.657 -23.714 1.00 94.56 115 ASP A C 1
ATOM 843 O O . ASP A 1 115 ? 15.929 -3.832 -24.534 1.00 94.56 115 ASP A O 1
ATOM 847 N N . ILE A 1 116 ? 13.984 -2.870 -24.005 1.00 94.25 116 ILE A N 1
ATOM 848 C CA . ILE A 1 116 ? 13.829 -2.176 -25.298 1.00 94.25 116 ILE A CA 1
ATOM 849 C C . ILE A 1 116 ? 14.962 -1.164 -25.534 1.00 94.25 116 ILE A C 1
ATOM 851 O O . ILE A 1 116 ? 15.400 -0.972 -26.671 1.00 94.25 116 ILE A O 1
ATOM 855 N N . ALA A 1 117 ? 15.425 -0.485 -24.482 1.00 93.19 117 ALA A N 1
ATOM 856 C CA . ALA A 1 117 ? 16.537 0.454 -24.570 1.00 93.19 117 ALA A CA 1
ATOM 857 C C . ALA A 1 117 ? 17.855 -0.270 -24.912 1.00 93.19 117 ALA A C 1
ATOM 859 O O . ALA A 1 117 ? 18.590 0.197 -25.785 1.00 93.19 117 ALA A O 1
ATOM 860 N N . GLU A 1 118 ? 18.104 -1.438 -24.315 1.00 92.75 118 GLU A N 1
ATOM 861 C CA . GLU A 1 118 ? 19.249 -2.297 -24.643 1.00 92.75 118 GLU A CA 1
ATOM 862 C C . GLU A 1 118 ? 19.184 -2.807 -26.092 1.00 92.75 118 GLU A C 1
ATOM 864 O O . GLU A 1 118 ? 20.170 -2.732 -26.831 1.00 92.75 118 GLU A O 1
ATOM 869 N N . GLU A 1 119 ? 18.012 -3.264 -26.546 1.00 93.38 119 GLU A N 1
ATOM 870 C CA . GLU A 1 119 ? 17.806 -3.689 -27.937 1.00 93.38 119 GLU A CA 1
ATOM 871 C C . GLU A 1 119 ? 18.063 -2.549 -28.936 1.00 93.38 119 GLU A C 1
ATOM 873 O O . GLU A 1 119 ? 18.678 -2.763 -29.988 1.00 93.38 119 GLU A O 1
ATOM 878 N N . LEU A 1 120 ? 17.626 -1.327 -28.610 1.00 90.75 120 LEU A N 1
ATOM 879 C CA . LEU A 1 120 ? 17.855 -0.142 -29.437 1.00 90.75 120 LEU A CA 1
ATOM 880 C C . LEU A 1 120 ? 19.350 0.181 -29.566 1.00 90.75 120 LEU A C 1
ATOM 882 O O . LEU A 1 120 ? 19.809 0.544 -30.651 1.00 90.75 120 LEU A O 1
ATOM 886 N N . GLU A 1 121 ? 20.105 0.039 -28.479 1.00 90.94 121 GLU A N 1
ATOM 887 C CA . GLU A 1 121 ? 21.548 0.275 -28.447 1.00 90.94 121 GLU A CA 1
ATOM 888 C C . GLU A 1 121 ? 22.307 -0.754 -29.298 1.00 90.94 121 GLU A C 1
ATOM 890 O O . GLU A 1 121 ? 23.071 -0.376 -30.189 1.00 90.94 121 GLU A O 1
ATOM 895 N N . ALA A 1 122 ? 22.002 -2.045 -29.136 1.00 90.62 122 ALA A N 1
ATOM 896 C CA . ALA A 1 122 ? 22.578 -3.116 -29.954 1.00 90.62 122 ALA A CA 1
ATOM 897 C C . ALA A 1 122 ? 22.268 -2.950 -31.455 1.00 90.62 122 ALA A C 1
ATOM 899 O O . ALA A 1 122 ? 23.108 -3.208 -32.330 1.00 90.62 122 ALA A O 1
ATOM 900 N N . LEU A 1 123 ? 21.056 -2.491 -31.781 1.00 89.62 123 LEU A N 1
ATOM 901 C CA . LEU A 1 123 ? 20.668 -2.217 -33.159 1.00 89.62 123 LEU A CA 1
ATOM 902 C C . LEU A 1 123 ? 21.454 -1.033 -33.740 1.00 89.62 123 LEU A C 1
ATOM 904 O O . LEU A 1 123 ? 21.909 -1.103 -34.885 1.00 89.62 123 LEU A O 1
ATOM 908 N N . ALA A 1 124 ? 21.652 0.031 -32.958 1.00 89.12 124 ALA A N 1
ATOM 909 C CA . ALA A 1 124 ? 22.425 1.200 -33.371 1.00 89.12 124 ALA A CA 1
ATOM 910 C C . ALA A 1 124 ? 23.880 0.836 -33.698 1.00 89.12 124 ALA A C 1
ATOM 912 O O . ALA A 1 124 ? 24.381 1.224 -34.757 1.00 89.12 124 ALA A O 1
ATOM 913 N N . GLU A 1 125 ? 24.525 0.023 -32.856 1.00 87.62 125 GLU A N 1
ATOM 914 C CA . GLU A 1 125 ? 25.884 -0.482 -33.095 1.00 87.62 125 GLU A CA 1
ATOM 915 C C . GLU A 1 125 ? 25.993 -1.277 -34.404 1.00 87.62 125 GLU A C 1
ATOM 917 O O . GLU A 1 125 ? 26.993 -1.182 -35.119 1.00 87.62 125 GLU A O 1
ATOM 922 N N . THR A 1 126 ?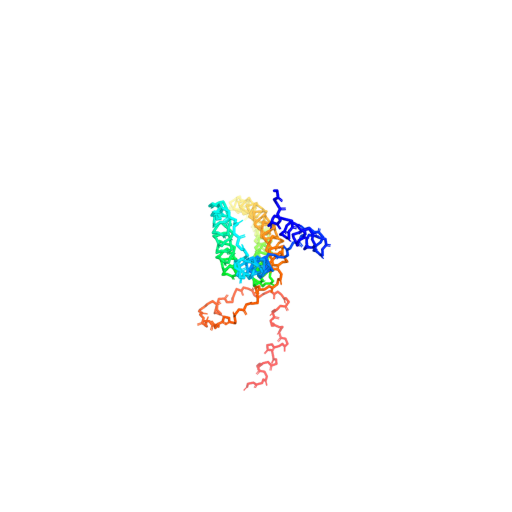 24.943 -2.025 -34.754 1.00 87.31 126 THR A N 1
ATOM 923 C CA . THR A 1 126 ? 24.899 -2.837 -35.978 1.00 87.31 126 THR A CA 1
ATOM 924 C C . THR A 1 126 ? 24.838 -1.980 -37.248 1.00 87.31 126 THR A C 1
ATOM 926 O O . THR A 1 126 ? 25.434 -2.345 -38.264 1.00 87.31 126 THR A O 1
ATOM 929 N N . PHE A 1 127 ? 24.125 -0.848 -37.224 1.00 83.19 127 PHE A N 1
ATOM 930 C CA . PHE A 1 127 ? 23.948 -0.003 -38.412 1.00 83.19 127 PHE A CA 1
ATOM 931 C C . PHE A 1 127 ? 25.130 0.929 -38.696 1.00 83.19 127 PHE A C 1
ATOM 933 O O . PHE A 1 127 ? 25.402 1.213 -39.866 1.00 83.19 127 PHE A O 1
ATOM 940 N N . GLY A 1 128 ? 25.862 1.378 -37.673 1.00 76.00 128 GLY A N 1
ATOM 941 C CA . GLY A 1 128 ? 26.967 2.318 -37.875 1.00 76.00 128 GLY A CA 1
ATOM 942 C C . GLY A 1 128 ? 26.510 3.715 -38.341 1.00 76.00 128 GLY A C 1
ATOM 943 O O . GLY A 1 128 ? 25.364 3.943 -38.723 1.00 76.00 128 GLY A O 1
ATOM 944 N N . GLY A 1 129 ? 27.442 4.670 -38.390 1.00 81.94 129 GLY A N 1
ATOM 945 C CA . GLY A 1 129 ? 27.255 5.933 -39.118 1.00 81.94 129 GLY A CA 1
ATOM 946 C C . GLY A 1 129 ? 26.738 7.123 -38.301 1.00 81.94 129 GLY A C 1
ATOM 947 O O . GLY A 1 129 ? 26.786 7.145 -37.073 1.00 81.94 129 GLY A O 1
ATOM 948 N N . ALA A 1 130 ? 26.320 8.175 -39.012 1.00 77.50 130 ALA A N 1
ATOM 949 C CA . ALA A 1 130 ? 25.889 9.433 -38.405 1.00 77.50 130 ALA A CA 1
ATOM 950 C C . ALA A 1 130 ? 24.543 9.250 -37.681 1.00 77.50 130 ALA A C 1
ATOM 952 O O . ALA A 1 130 ? 23.553 8.899 -38.318 1.00 77.50 130 ALA A O 1
ATOM 953 N N . GLY A 1 131 ? 24.519 9.496 -36.367 1.00 79.00 131 GLY A N 1
ATOM 954 C CA . GLY A 1 131 ? 23.328 9.366 -35.514 1.00 79.00 131 GLY A CA 1
ATOM 955 C C . GLY A 1 131 ? 23.487 8.397 -34.336 1.00 79.00 131 GLY A C 1
ATOM 956 O O . GLY A 1 131 ? 22.691 8.461 -33.407 1.00 79.00 131 GLY A O 1
ATOM 957 N N . ILE A 1 132 ? 24.532 7.558 -34.321 1.00 87.69 132 ILE A N 1
ATOM 958 C CA . ILE A 1 132 ? 24.812 6.626 -33.211 1.00 87.69 132 ILE A CA 1
ATOM 959 C C . ILE A 1 132 ? 24.972 7.349 -31.872 1.00 87.69 132 ILE A C 1
ATOM 961 O O . ILE A 1 132 ? 24.338 6.967 -30.893 1.00 87.69 132 ILE A O 1
ATOM 965 N N . ASP A 1 133 ? 25.754 8.430 -31.840 1.00 88.00 133 ASP A N 1
ATOM 966 C CA . ASP A 1 133 ? 25.973 9.203 -30.611 1.00 88.00 133 ASP A CA 1
ATOM 967 C C . ASP A 1 133 ? 24.658 9.785 -30.061 1.00 88.00 133 ASP A C 1
ATOM 969 O O . ASP A 1 133 ? 24.463 9.887 -28.849 1.00 88.00 133 ASP A O 1
ATOM 973 N N . GLU A 1 134 ? 23.731 10.142 -30.954 1.00 89.25 134 GLU A N 1
ATOM 974 C CA . GLU A 1 134 ? 22.416 10.662 -30.584 1.00 89.25 134 GLU A CA 1
ATOM 975 C C . GLU A 1 134 ? 21.505 9.551 -30.048 1.00 89.25 134 GLU A C 1
ATOM 977 O O . GLU A 1 134 ? 20.814 9.766 -29.052 1.00 89.25 134 GLU A O 1
ATOM 982 N N . ILE A 1 135 ? 21.571 8.343 -30.623 1.00 90.00 135 ILE A N 1
ATOM 983 C CA . ILE A 1 135 ? 20.872 7.167 -30.090 1.00 90.00 135 ILE A CA 1
ATOM 984 C C . ILE A 1 135 ? 21.403 6.820 -28.695 1.00 90.00 135 ILE A C 1
ATOM 986 O O . ILE A 1 135 ? 20.604 6.790 -27.765 1.00 90.00 135 ILE A O 1
ATOM 990 N N . HIS A 1 136 ? 22.719 6.671 -28.499 1.00 90.06 136 HIS A N 1
ATOM 991 C CA . HIS A 1 136 ? 23.292 6.401 -27.170 1.00 90.06 136 HIS A CA 1
ATOM 992 C C . HIS A 1 136 ? 22.904 7.472 -26.144 1.00 90.06 136 HIS A C 1
ATOM 994 O O . HIS A 1 136 ? 22.597 7.157 -24.991 1.00 90.06 136 HIS A O 1
ATOM 1000 N N . SER A 1 137 ? 22.870 8.746 -26.552 1.00 91.75 137 SER A N 1
ATOM 1001 C CA . SER A 1 137 ? 22.413 9.833 -25.684 1.00 91.75 137 SER A CA 1
ATOM 1002 C C . SER A 1 137 ? 20.944 9.668 -25.272 1.00 91.75 137 SER A C 1
ATOM 1004 O O . SER A 1 137 ? 20.609 9.866 -24.102 1.00 91.75 137 SER A O 1
ATOM 1006 N N . ILE A 1 138 ? 20.061 9.280 -26.197 1.00 91.62 138 ILE A N 1
ATOM 1007 C CA . ILE A 1 138 ? 18.647 9.011 -25.904 1.00 91.62 138 ILE A CA 1
ATOM 1008 C C . ILE A 1 138 ? 18.504 7.791 -24.987 1.00 91.62 138 ILE A C 1
ATOM 1010 O O . ILE A 1 138 ? 17.792 7.885 -23.987 1.00 91.62 138 ILE A O 1
ATOM 1014 N N . THR A 1 139 ? 19.201 6.690 -25.270 1.00 92.00 139 THR A N 1
ATOM 1015 C CA . THR A 1 139 ? 19.159 5.465 -24.457 1.00 92.00 139 THR A CA 1
ATOM 1016 C C . THR A 1 139 ? 19.649 5.728 -23.031 1.00 92.00 139 THR A C 1
ATOM 1018 O O . THR A 1 139 ? 18.980 5.364 -22.065 1.00 92.00 139 THR A O 1
ATOM 1021 N N . THR A 1 140 ? 20.731 6.501 -22.878 1.00 90.94 140 THR A N 1
ATOM 1022 C CA . THR A 1 140 ? 21.237 6.952 -21.566 1.00 90.94 140 THR A CA 1
ATOM 1023 C C . THR A 1 140 ? 20.160 7.688 -20.767 1.00 90.94 140 THR A C 1
ATOM 1025 O O . THR A 1 140 ? 19.954 7.415 -19.585 1.00 90.94 140 THR A O 1
ATOM 1028 N N . ARG A 1 141 ? 19.407 8.583 -21.417 1.00 91.31 141 ARG A N 1
ATOM 1029 C CA . ARG A 1 141 ? 18.312 9.317 -20.766 1.00 91.31 141 ARG A CA 1
ATOM 1030 C C . ARG A 1 141 ? 17.153 8.408 -20.347 1.00 91.31 141 ARG A C 1
ATOM 1032 O O . ARG A 1 141 ? 16.483 8.726 -19.366 1.00 91.31 141 ARG A O 1
ATOM 1039 N N . ILE A 1 142 ? 16.905 7.302 -21.055 1.00 90.38 142 ILE A N 1
ATOM 1040 C CA . ILE A 1 142 ? 15.901 6.298 -20.660 1.00 90.38 142 ILE A CA 1
ATOM 1041 C C . ILE A 1 142 ? 16.342 5.587 -19.373 1.00 90.38 142 ILE A C 1
ATOM 1043 O O . ILE A 1 142 ? 15.542 5.487 -18.436 1.00 90.38 142 ILE A O 1
ATOM 1047 N N . TYR A 1 143 ? 17.610 5.170 -19.282 1.00 89.38 143 TYR A N 1
ATOM 1048 C CA . TYR A 1 143 ? 18.162 4.562 -18.064 1.00 89.38 143 TYR A CA 1
ATOM 1049 C C . TYR A 1 143 ? 18.053 5.510 -16.860 1.00 89.38 143 TYR A C 1
ATOM 1051 O O . TYR A 1 143 ? 17.562 5.124 -15.798 1.00 89.38 143 TYR A O 1
ATOM 1059 N N . GLU A 1 144 ? 18.432 6.780 -17.031 1.00 87.69 144 GLU A N 1
ATOM 1060 C CA . GLU A 1 144 ? 18.350 7.790 -15.967 1.00 87.69 144 GLU A CA 1
ATOM 1061 C C . GLU A 1 144 ? 16.908 8.064 -15.515 1.00 87.69 144 GLU A C 1
ATOM 1063 O O . GLU A 1 144 ? 16.641 8.167 -14.315 1.00 87.69 144 GLU A O 1
ATOM 1068 N N . ALA A 1 145 ? 15.965 8.159 -16.457 1.00 84.75 145 ALA A N 1
ATOM 1069 C CA . ALA A 1 145 ? 14.557 8.403 -16.149 1.00 84.75 145 ALA A CA 1
ATOM 1070 C C . ALA A 1 145 ? 13.909 7.228 -15.397 1.00 84.75 145 ALA A C 1
ATOM 1072 O O . ALA A 1 145 ? 13.083 7.441 -14.506 1.00 84.75 145 ALA A O 1
ATOM 1073 N N . SER A 1 146 ? 14.315 5.997 -15.713 1.00 83.38 146 SER A N 1
ATOM 1074 C CA . SER A 1 146 ? 13.793 4.774 -15.088 1.00 83.38 146 SER A CA 1
ATOM 1075 C C . SER A 1 146 ? 14.149 4.670 -13.599 1.00 83.38 146 SER A C 1
ATOM 1077 O O . SER A 1 146 ? 13.391 4.098 -12.818 1.00 83.38 146 SER A O 1
ATOM 1079 N N . ASN A 1 147 ? 15.230 5.327 -13.164 1.00 76.38 147 ASN A N 1
ATOM 1080 C CA . ASN A 1 147 ? 15.659 5.369 -11.761 1.00 76.38 147 ASN A CA 1
ATOM 1081 C C . ASN A 1 147 ? 14.643 6.073 -10.825 1.00 76.38 147 ASN A C 1
ATOM 1083 O O . ASN A 1 147 ? 14.651 5.874 -9.612 1.00 76.38 147 ASN A O 1
ATOM 1087 N N . PHE A 1 148 ? 13.718 6.882 -11.362 1.00 70.88 148 PHE A N 1
ATOM 1088 C CA . PHE A 1 148 ? 12.671 7.544 -10.568 1.00 70.88 148 PHE A CA 1
ATOM 1089 C C . PHE A 1 148 ? 11.565 6.578 -10.086 1.00 70.88 148 PHE A C 1
ATOM 1091 O O . PHE A 1 148 ? 10.810 6.904 -9.159 1.00 70.88 148 PHE A O 1
ATOM 1098 N N . GLN A 1 149 ? 11.466 5.382 -10.684 1.00 79.25 149 GLN A N 1
ATOM 1099 C CA . GLN A 1 149 ? 10.499 4.352 -10.293 1.00 79.25 149 GLN A CA 1
ATOM 1100 C C . GLN A 1 149 ? 10.798 3.787 -8.896 1.00 79.25 149 GLN A C 1
ATOM 1102 O O . GLN A 1 149 ? 9.859 3.605 -8.120 1.00 79.25 149 GLN A O 1
ATOM 1107 N N . ASP A 1 150 ? 12.072 3.646 -8.515 1.00 80.75 150 ASP A N 1
ATOM 1108 C CA . ASP A 1 150 ? 12.467 3.137 -7.192 1.00 80.75 150 ASP A CA 1
ATOM 1109 C C . ASP A 1 150 ? 11.912 4.017 -6.053 1.00 80.75 150 ASP A C 1
ATOM 1111 O O . ASP A 1 150 ? 11.297 3.537 -5.097 1.00 80.75 150 ASP A O 1
ATOM 1115 N N . ILE A 1 151 ? 11.982 5.345 -6.203 1.00 83.69 151 ILE A N 1
ATOM 1116 C CA . ILE A 1 151 ? 11.406 6.288 -5.228 1.00 83.69 151 ILE A CA 1
ATOM 1117 C C . ILE A 1 151 ? 9.880 6.140 -5.146 1.00 83.69 151 ILE A C 1
ATOM 1119 O O . ILE A 1 151 ? 9.300 6.272 -4.064 1.00 83.69 151 ILE A O 1
ATOM 1123 N N . THR A 1 152 ? 9.216 5.881 -6.273 1.00 85.50 152 THR A N 1
ATOM 1124 C CA . THR A 1 152 ? 7.759 5.701 -6.315 1.00 85.50 152 THR A CA 1
ATOM 1125 C C . THR A 1 152 ? 7.356 4.401 -5.622 1.00 85.50 152 THR A C 1
ATOM 1127 O O . THR A 1 152 ? 6.481 4.435 -4.755 1.00 85.50 152 THR A O 1
ATOM 1130 N N . GLY A 1 153 ? 8.052 3.293 -5.902 1.00 87.94 153 GLY A N 1
ATOM 1131 C CA . GLY A 1 153 ? 7.855 2.013 -5.219 1.00 87.94 153 GLY A CA 1
ATOM 1132 C C . GLY A 1 153 ? 8.042 2.137 -3.707 1.00 87.94 153 GLY A C 1
ATOM 1133 O O . GLY A 1 153 ? 7.163 1.760 -2.937 1.00 87.94 153 GLY A O 1
ATOM 1134 N N . GLN A 1 154 ? 9.121 2.785 -3.258 1.00 89.19 154 GLN A N 1
ATOM 1135 C CA . GLN A 1 154 ? 9.368 3.023 -1.831 1.00 89.19 154 GLN A CA 1
ATOM 1136 C C . GLN A 1 154 ? 8.283 3.877 -1.160 1.00 89.19 154 GLN A C 1
ATOM 1138 O O . GLN A 1 154 ? 7.928 3.640 -0.002 1.00 89.19 154 GLN A O 1
ATOM 1143 N N . ARG A 1 155 ? 7.760 4.897 -1.851 1.00 91.06 155 ARG A N 1
ATOM 1144 C CA . ARG A 1 155 ? 6.668 5.731 -1.325 1.00 91.06 155 ARG A CA 1
ATOM 1145 C C . ARG A 1 155 ? 5.380 4.932 -1.179 1.00 91.06 155 ARG A C 1
ATOM 1147 O O . ARG A 1 155 ? 4.746 5.045 -0.133 1.00 91.06 155 ARG A O 1
ATOM 1154 N N . ILE A 1 156 ? 5.026 4.119 -2.174 1.00 90.50 156 ILE A N 1
ATOM 1155 C CA . ILE A 1 156 ? 3.843 3.255 -2.096 1.00 90.50 156 ILE A CA 1
ATOM 1156 C C . ILE A 1 156 ? 4.011 2.243 -0.959 1.00 90.50 156 ILE A C 1
ATOM 1158 O O . ILE A 1 156 ? 3.127 2.154 -0.115 1.00 90.50 156 ILE A O 1
ATOM 1162 N N . SER A 1 157 ? 5.177 1.606 -0.820 1.00 88.38 157 SER A N 1
ATOM 1163 C CA . SER A 1 157 ? 5.461 0.700 0.303 1.00 88.38 157 SER A CA 1
ATOM 1164 C C . SER A 1 157 ? 5.274 1.362 1.676 1.00 88.38 157 SER A C 1
ATOM 1166 O O . SER A 1 157 ? 4.750 0.742 2.598 1.00 88.38 157 SER A O 1
ATOM 1168 N N . LYS A 1 158 ? 5.636 2.644 1.831 1.00 92.25 158 LYS A N 1
ATOM 1169 C CA . LYS A 1 158 ? 5.375 3.399 3.074 1.00 92.25 158 LYS A CA 1
ATOM 1170 C C . LYS A 1 158 ? 3.885 3.653 3.313 1.00 92.25 158 LYS A C 1
ATOM 1172 O O . LYS A 1 158 ? 3.437 3.608 4.460 1.00 92.25 158 LYS A O 1
ATOM 1177 N N . VAL A 1 159 ? 3.124 3.942 2.257 1.00 93.94 159 VAL A N 1
ATOM 1178 C CA . VAL A 1 159 ? 1.662 4.086 2.342 1.00 93.94 159 VAL A CA 1
ATOM 1179 C C . VAL A 1 159 ? 1.040 2.759 2.764 1.00 93.94 159 VAL A C 1
ATOM 1181 O O . VAL A 1 159 ? 0.250 2.734 3.704 1.00 93.94 159 VAL A O 1
ATOM 1184 N N . THR A 1 160 ? 1.464 1.660 2.147 1.00 90.94 160 THR A N 1
ATOM 1185 C CA . THR A 1 160 ? 1.036 0.302 2.481 1.00 90.94 160 THR A CA 1
ATOM 1186 C C . THR A 1 160 ? 1.304 -0.054 3.946 1.00 90.94 160 THR A C 1
ATOM 1188 O O . THR A 1 160 ? 0.408 -0.539 4.635 1.00 90.94 160 THR A O 1
ATOM 1191 N N . GLU A 1 161 ? 2.493 0.254 4.468 1.00 91.44 161 GLU A N 1
ATOM 1192 C CA . GLU A 1 161 ? 2.801 0.032 5.887 1.00 91.44 161 GLU A CA 1
ATOM 1193 C C . GLU A 1 161 ? 1.920 0.891 6.806 1.00 91.44 161 GLU A C 1
ATOM 1195 O O . GLU A 1 161 ? 1.447 0.444 7.849 1.00 91.44 161 GLU A O 1
ATOM 1200 N N . THR A 1 162 ? 1.629 2.128 6.400 1.00 93.12 162 THR A N 1
ATOM 1201 C CA . THR A 1 162 ? 0.723 3.004 7.156 1.00 93.12 162 THR A CA 1
ATOM 1202 C C . THR A 1 162 ? -0.697 2.434 7.193 1.00 93.12 162 THR A C 1
ATOM 1204 O O . THR A 1 162 ? -1.331 2.443 8.248 1.00 93.12 162 THR A O 1
ATOM 1207 N N . LEU A 1 163 ? -1.190 1.903 6.071 1.00 92.62 163 LEU A N 1
ATOM 1208 C CA . LEU A 1 163 ? -2.490 1.235 5.997 1.00 92.62 163 LEU A CA 1
ATOM 1209 C C . LEU A 1 163 ? -2.550 0.004 6.910 1.00 92.62 163 LEU A C 1
ATOM 1211 O O . LEU A 1 163 ? -3.530 -0.157 7.632 1.00 92.62 163 LEU A O 1
ATOM 1215 N N . ARG A 1 164 ? -1.475 -0.788 6.972 1.00 88.19 164 ARG A N 1
ATOM 1216 C CA . ARG A 1 164 ? -1.347 -1.923 7.901 1.00 88.19 164 ARG A CA 1
ATOM 1217 C C . ARG A 1 164 ? -1.445 -1.484 9.368 1.00 88.19 164 ARG A C 1
ATOM 1219 O O . ARG A 1 164 ? -2.157 -2.092 10.161 1.00 88.19 164 ARG A O 1
ATOM 1226 N N . VAL A 1 165 ? -0.803 -0.374 9.739 1.00 92.19 165 VAL A N 1
ATOM 1227 C CA . VAL A 1 165 ? -0.934 0.195 11.095 1.00 92.19 165 VAL A CA 1
ATOM 1228 C C . VAL A 1 165 ? -2.374 0.641 11.388 1.00 92.19 165 VAL A C 1
ATOM 1230 O O . VAL A 1 165 ? -2.842 0.511 12.523 1.00 92.19 165 VAL A O 1
ATOM 1233 N N . ILE A 1 166 ? -3.088 1.175 10.393 1.00 90.69 166 ILE A N 1
ATOM 1234 C CA . ILE A 1 166 ? -4.503 1.547 10.534 1.00 90.69 166 ILE A CA 1
ATOM 1235 C C . ILE A 1 166 ? -5.367 0.292 10.725 1.00 90.69 166 ILE A C 1
ATOM 1237 O O . ILE A 1 166 ? -6.181 0.266 11.647 1.00 90.69 166 ILE A O 1
ATOM 1241 N N . GLU A 1 167 ? -5.149 -0.760 9.936 1.00 88.69 167 GLU A N 1
ATOM 1242 C CA . GLU A 1 167 ? -5.822 -2.061 10.062 1.00 88.69 167 GLU A CA 1
ATOM 1243 C C . GLU A 1 167 ? -5.675 -2.657 11.475 1.00 88.69 167 GLU A C 1
ATOM 1245 O O . GLU A 1 167 ? -6.664 -3.027 12.115 1.00 88.69 167 GLU A O 1
ATOM 1250 N N . GLU A 1 168 ? -4.456 -2.662 12.026 1.00 89.62 168 GLU A N 1
ATOM 1251 C CA . GLU A 1 168 ? -4.181 -3.142 13.389 1.00 89.62 168 GLU A CA 1
ATOM 1252 C C . GLU A 1 168 ? -4.888 -2.304 14.470 1.00 89.62 168 GLU A C 1
ATOM 1254 O O . GLU A 1 168 ? -5.247 -2.801 15.544 1.00 89.62 168 GLU A O 1
ATOM 1259 N N . ARG A 1 169 ? -5.064 -0.998 14.242 1.00 89.00 169 ARG A N 1
ATOM 1260 C CA . ARG A 1 169 ? -5.793 -0.117 15.171 1.00 89.00 169 ARG A CA 1
ATOM 1261 C C . ARG A 1 169 ? -7.297 -0.339 15.092 1.00 89.00 169 ARG A C 1
ATOM 1263 O O . ARG A 1 169 ? -7.945 -0.364 16.134 1.00 89.00 169 ARG A O 1
ATOM 1270 N N . LEU A 1 170 ? -7.837 -0.527 13.892 1.00 87.25 170 LEU A N 1
ATOM 1271 C CA . LEU A 1 170 ? -9.254 -0.820 13.696 1.00 87.25 170 LEU A CA 1
ATOM 1272 C C . LEU A 1 170 ? -9.622 -2.186 14.274 1.00 87.25 170 LEU A C 1
ATOM 1274 O O . LEU A 1 170 ? -10.631 -2.291 14.961 1.00 87.25 170 LEU A O 1
ATOM 1278 N N . THR A 1 171 ? -8.767 -3.196 14.104 1.00 85.19 171 THR A N 1
ATOM 1279 C CA . THR A 1 171 ? -8.959 -4.513 14.731 1.00 85.19 171 THR A CA 1
ATOM 1280 C C . THR A 1 171 ? -9.056 -4.395 16.255 1.00 85.19 171 THR A C 1
ATOM 1282 O O . THR A 1 171 ? -10.019 -4.872 16.852 1.00 85.19 171 THR A O 1
ATOM 1285 N N . ARG A 1 172 ? -8.135 -3.655 16.889 1.00 86.31 172 ARG A N 1
ATOM 1286 C CA . ARG A 1 172 ? -8.194 -3.382 18.338 1.00 86.31 172 ARG A CA 1
ATOM 1287 C C . ARG A 1 172 ? -9.443 -2.605 18.754 1.00 86.31 172 ARG A C 1
ATOM 1289 O O . ARG A 1 172 ? -9.982 -2.840 19.831 1.00 86.31 172 ARG A O 1
ATOM 1296 N N . LEU A 1 173 ? -9.912 -1.680 17.918 1.00 83.69 173 LEU A N 1
ATOM 1297 C CA . LEU A 1 173 ? -11.142 -0.930 18.170 1.00 83.69 173 LEU A CA 1
ATOM 1298 C C . LEU A 1 173 ? -12.381 -1.842 18.137 1.00 83.69 173 LEU A C 1
ATOM 1300 O O . LEU A 1 173 ? -13.268 -1.708 18.981 1.00 83.69 173 LEU A O 1
ATOM 1304 N N . VAL A 1 174 ? -12.430 -2.798 17.206 1.00 79.75 174 VAL A N 1
ATOM 1305 C CA . VAL A 1 174 ? -13.493 -3.816 17.136 1.00 79.75 174 VAL A CA 1
ATOM 1306 C C . VAL A 1 174 ? -13.493 -4.701 18.387 1.00 79.75 174 VAL A C 1
ATOM 1308 O O . VAL A 1 174 ? -14.551 -4.952 18.963 1.00 79.75 174 VAL A O 1
ATOM 1311 N N . GLU A 1 175 ? -12.318 -5.134 18.847 1.00 81.31 175 GLU A N 1
ATOM 1312 C CA . GLU A 1 175 ? -12.181 -5.912 20.087 1.00 81.31 175 GLU A CA 1
ATOM 1313 C C . GLU A 1 175 ? -12.647 -5.113 21.313 1.00 81.31 175 GLU A C 1
ATOM 1315 O O . GLU A 1 175 ? -13.450 -5.603 22.107 1.00 81.31 175 GLU A O 1
ATOM 1320 N N . ALA A 1 176 ? -12.212 -3.855 21.441 1.00 77.62 176 ALA A N 1
ATOM 1321 C CA . ALA A 1 176 ? -12.552 -2.990 22.574 1.00 77.62 176 ALA A CA 1
ATOM 1322 C C . ALA A 1 176 ? -14.052 -2.664 22.662 1.00 77.62 176 ALA A C 1
ATOM 1324 O O . ALA A 1 176 ? -14.596 -2.479 23.754 1.00 77.62 176 ALA A O 1
ATOM 1325 N N . THR A 1 177 ? -14.731 -2.607 21.517 1.00 71.25 177 THR A N 1
ATOM 1326 C CA . THR A 1 177 ? -16.177 -2.366 21.444 1.00 71.25 177 THR A CA 1
ATOM 1327 C C . THR A 1 177 ? -17.013 -3.624 21.667 1.00 71.25 177 THR A C 1
ATOM 1329 O O . THR A 1 177 ? -18.233 -3.516 21.717 1.00 71.25 177 THR A O 1
ATOM 1332 N N . GLY A 1 178 ? -16.398 -4.795 21.871 1.00 66.75 178 GLY A N 1
ATOM 1333 C CA . GLY A 1 178 ? -17.105 -6.046 22.163 1.00 66.75 178 GLY A CA 1
ATOM 1334 C C . GLY A 1 178 ? -17.775 -6.678 20.941 1.00 66.75 178 GLY A C 1
ATOM 1335 O O . GLY A 1 178 ? -18.749 -7.408 21.090 1.00 66.75 178 GLY A O 1
ATOM 1336 N N . GLY A 1 179 ? -17.309 -6.369 19.724 1.00 60.12 179 GLY A N 1
ATOM 1337 C CA . GLY A 1 179 ? -17.882 -6.918 18.488 1.00 60.12 179 GLY A CA 1
ATOM 1338 C C . GLY A 1 179 ? -19.300 -6.430 18.157 1.00 60.12 179 GLY A C 1
ATOM 1339 O O . GLY A 1 179 ? -19.891 -6.909 17.195 1.00 60.12 179 GLY A O 1
ATOM 1340 N N . VAL A 1 180 ? -19.840 -5.464 18.916 1.00 49.84 180 VAL A N 1
ATOM 1341 C CA . VAL A 1 180 ? -21.217 -4.946 18.774 1.00 49.84 180 VAL A CA 1
ATOM 1342 C C . VAL A 1 180 ? -21.382 -4.040 17.546 1.00 49.84 180 VAL A C 1
ATOM 1344 O O . VAL A 1 180 ? -22.499 -3.702 17.165 1.00 49.84 180 VAL A O 1
ATOM 1347 N N . ALA A 1 181 ? -20.291 -3.718 16.845 1.00 50.47 181 ALA A N 1
ATOM 1348 C CA . ALA A 1 181 ? -20.349 -3.238 15.467 1.00 50.47 181 ALA A CA 1
ATOM 1349 C C . ALA A 1 181 ? -20.705 -4.401 14.518 1.00 50.47 181 ALA A C 1
ATOM 1351 O O . ALA A 1 181 ? -19.949 -4.736 13.609 1.00 50.47 181 ALA A O 1
ATOM 1352 N N . HIS A 1 182 ? -21.845 -5.059 14.749 1.00 46.84 182 HIS A N 1
ATOM 1353 C CA . HIS A 1 182 ? -22.481 -5.830 13.696 1.00 46.84 182 HIS A CA 1
ATOM 1354 C C . HIS A 1 182 ? -23.014 -4.828 12.684 1.00 46.84 182 HIS A C 1
ATOM 1356 O O . HIS A 1 182 ? -23.947 -4.077 12.968 1.00 46.84 182 HIS A O 1
ATOM 1362 N N . ASP A 1 183 ? -22.356 -4.806 11.527 1.00 48.72 183 ASP A N 1
ATOM 1363 C CA . ASP A 1 183 ? -22.794 -4.105 10.334 1.00 48.72 183 ASP A CA 1
ATOM 1364 C C . ASP A 1 183 ? -24.301 -4.303 10.149 1.00 48.72 183 ASP A C 1
ATOM 1366 O O . ASP A 1 183 ? -24.774 -5.398 9.832 1.00 48.72 183 ASP A O 1
ATOM 1370 N N . ALA A 1 184 ? -25.072 -3.231 10.331 1.00 47.03 184 ALA A N 1
ATOM 1371 C CA . ALA A 1 184 ? -26.365 -3.163 9.679 1.00 47.03 184 ALA A CA 1
ATOM 1372 C C . ALA A 1 184 ? -26.096 -3.394 8.181 1.00 47.03 184 ALA A C 1
ATOM 1374 O O . ALA A 1 184 ? -25.206 -2.733 7.635 1.00 47.03 184 ALA A O 1
ATOM 1375 N N . PRO A 1 185 ? -26.785 -4.339 7.515 1.00 42.09 185 PRO A N 1
ATOM 1376 C CA . PRO A 1 185 ? -26.494 -4.659 6.128 1.00 42.09 185 PRO A CA 1
ATOM 1377 C C . PRO A 1 185 ? -26.692 -3.398 5.292 1.00 42.09 185 PRO A C 1
ATOM 1379 O O . PRO A 1 185 ? -27.812 -2.907 5.135 1.00 42.09 185 PRO A O 1
ATOM 1382 N N . ALA A 1 186 ? -25.589 -2.849 4.787 1.00 49.34 186 ALA A N 1
ATOM 1383 C CA . ALA A 1 186 ? -25.639 -1.745 3.853 1.00 49.34 186 ALA A CA 1
ATOM 1384 C C . ALA A 1 186 ? -26.371 -2.240 2.602 1.00 49.34 186 ALA A C 1
ATOM 1386 O O . ALA A 1 186 ? -25.973 -3.230 1.982 1.00 49.34 186 ALA A O 1
ATOM 1387 N N . ALA A 1 187 ? -27.453 -1.560 2.225 1.00 46.97 187 ALA A N 1
ATOM 1388 C CA . ALA A 1 187 ? -28.009 -1.710 0.893 1.00 46.97 187 ALA A CA 1
ATOM 1389 C C . ALA A 1 187 ? -26.889 -1.358 -0.095 1.00 46.97 187 ALA A C 1
ATOM 1391 O O . ALA A 1 187 ? -26.468 -0.203 -0.153 1.00 46.97 187 ALA A O 1
ATOM 1392 N N . LYS A 1 188 ? -26.359 -2.357 -0.813 1.00 45.00 188 LYS A N 1
ATOM 1393 C CA . LYS A 1 188 ? -25.358 -2.143 -1.861 1.00 45.00 188 LYS A CA 1
ATOM 1394 C C . LYS A 1 188 ? -25.958 -1.181 -2.884 1.00 45.00 188 LYS A C 1
ATOM 1396 O O . LYS A 1 188 ? -26.828 -1.565 -3.663 1.00 45.00 188 LYS A O 1
ATOM 1401 N N . ALA A 1 189 ? -25.526 0.075 -2.855 1.00 47.31 189 ALA A N 1
ATOM 1402 C CA . ALA A 1 189 ? -25.775 0.993 -3.947 1.00 47.31 189 ALA A CA 1
ATOM 1403 C C . ALA A 1 189 ? -24.901 0.514 -5.108 1.00 47.31 189 ALA A C 1
ATOM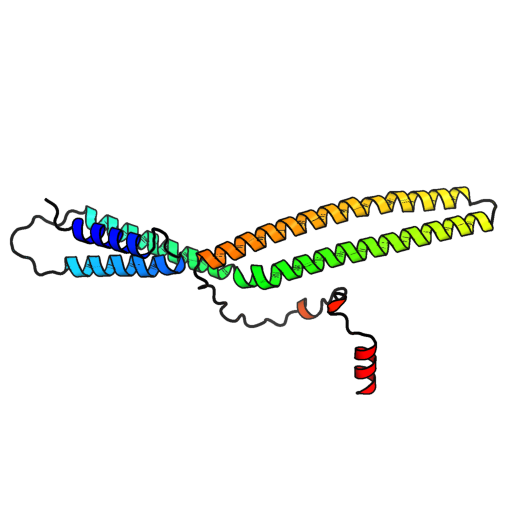 1405 O O . ALA A 1 189 ? -23.684 0.659 -5.063 1.00 47.31 189 ALA A O 1
ATOM 1406 N N . ALA A 1 190 ? -25.519 -0.127 -6.100 1.00 46.31 190 ALA A N 1
ATOM 1407 C CA . ALA A 1 190 ? -24.864 -0.456 -7.357 1.00 46.31 190 ALA A CA 1
ATOM 1408 C C . ALA A 1 190 ? -24.472 0.867 -8.033 1.00 46.31 190 ALA A C 1
ATOM 1410 O O . ALA A 1 190 ? -25.323 1.564 -8.586 1.00 46.31 190 ALA A O 1
ATOM 1411 N N . GLY A 1 191 ? -23.212 1.262 -7.880 1.00 49.84 191 GLY A N 1
ATOM 1412 C CA . GLY A 1 191 ? -22.625 2.446 -8.495 1.00 49.84 191 GLY A CA 1
ATOM 1413 C C . GLY A 1 191 ? -21.485 2.051 -9.427 1.00 49.84 191 GLY A C 1
ATOM 1414 O O . GLY A 1 191 ? -20.940 0.957 -9.301 1.00 49.84 191 GLY A O 1
ATOM 1415 N N . ASP A 1 192 ? -21.114 2.968 -10.324 1.00 48.56 192 ASP A N 1
ATOM 1416 C CA . ASP A 1 192 ? -20.065 2.839 -11.357 1.00 48.56 192 ASP A CA 1
ATOM 1417 C C . ASP A 1 192 ? -18.697 2.309 -10.867 1.00 48.56 192 ASP A C 1
ATOM 1419 O O . ASP A 1 192 ? -17.848 1.959 -11.682 1.00 48.56 192 ASP A O 1
ATOM 1423 N N . GLU A 1 193 ? -18.476 2.213 -9.554 1.00 52.62 193 GLU A N 1
ATOM 1424 C CA . GLU A 1 193 ? -17.315 1.569 -8.926 1.00 52.62 193 GLU A CA 1
ATOM 1425 C C . GLU A 1 193 ? -17.161 0.092 -9.355 1.00 52.62 193 GLU A C 1
ATOM 1427 O O . GLU A 1 193 ? -16.039 -0.358 -9.570 1.00 52.62 193 GLU A O 1
ATOM 1432 N N . ASP A 1 194 ? -18.270 -0.622 -9.604 1.00 49.03 194 ASP A N 1
ATOM 1433 C CA . ASP A 1 194 ? -18.281 -2.010 -10.121 1.00 49.03 194 ASP A CA 1
ATOM 1434 C C . ASP A 1 194 ? -17.796 -2.122 -11.586 1.00 49.03 194 ASP A C 1
ATOM 1436 O O . ASP A 1 194 ? -17.485 -3.211 -12.078 1.00 49.03 194 ASP A O 1
ATOM 1440 N N . LEU A 1 195 ? -17.733 -1.000 -12.312 1.00 49.91 195 LEU A N 1
ATOM 1441 C CA . LEU A 1 195 ? -17.308 -0.949 -13.715 1.00 49.91 195 LEU A CA 1
ATOM 1442 C C . LEU A 1 195 ? -15.825 -0.580 -13.872 1.00 49.91 195 LEU A C 1
ATOM 1444 O O . LEU A 1 195 ? -15.274 -0.719 -14.966 1.00 49.91 195 LEU A O 1
ATOM 1448 N N . LEU A 1 196 ? -15.156 -0.153 -12.796 1.00 45.94 196 LEU A N 1
ATOM 1449 C CA . LEU A 1 196 ? -13.734 0.196 -12.786 1.00 45.94 196 LEU A CA 1
ATOM 1450 C C . LEU A 1 196 ? -12.873 -1.013 -12.406 1.00 45.94 196 LEU A C 1
ATOM 1452 O O . LEU A 1 196 ? -12.132 -1.002 -11.425 1.00 45.94 196 LEU A O 1
ATOM 1456 N N . ASN A 1 197 ? -12.948 -2.065 -13.219 1.00 55.09 197 ASN A N 1
ATOM 1457 C CA . ASN A 1 197 ? -12.039 -3.197 -13.091 1.00 55.09 197 ASN A CA 1
ATOM 1458 C C . ASN A 1 197 ? -10.652 -2.769 -13.591 1.00 55.09 197 ASN A C 1
ATOM 1460 O O . ASN A 1 197 ? -10.401 -2.702 -14.795 1.00 55.09 197 ASN A O 1
ATOM 1464 N N . GLY A 1 198 ? -9.763 -2.430 -12.656 1.00 56.78 198 GLY A N 1
ATOM 1465 C CA . GLY A 1 198 ? -8.331 -2.308 -12.926 1.00 56.78 198 GLY A CA 1
ATOM 1466 C C . GLY A 1 198 ? -7.724 -3.646 -13.382 1.00 56.78 198 GLY A C 1
ATOM 1467 O O . GLY A 1 198 ? -8.441 -4.643 -13.497 1.00 56.78 198 GLY A O 1
ATOM 1468 N N . PRO A 1 199 ? -6.406 -3.696 -13.643 1.00 55.00 199 PRO A N 1
ATOM 1469 C CA . PRO A 1 199 ? -5.718 -4.950 -13.944 1.00 55.00 199 PRO A CA 1
ATOM 1470 C C . PRO A 1 199 ? -6.090 -6.015 -12.904 1.00 55.00 199 PRO A C 1
ATOM 1472 O O . PRO A 1 199 ? -5.966 -5.768 -11.703 1.00 55.00 199 PRO A O 1
ATOM 1475 N N . GLN A 1 200 ? -6.603 -7.165 -13.353 1.00 58.09 200 GLN A N 1
ATOM 1476 C CA . GLN A 1 200 ? -6.988 -8.239 -12.439 1.00 58.09 200 GLN A CA 1
ATOM 1477 C C . GLN A 1 200 ? -5.747 -8.750 -11.705 1.00 58.09 200 GLN A C 1
ATOM 1479 O O . GLN A 1 200 ? -4.704 -8.983 -12.319 1.00 58.09 200 GLN A O 1
ATOM 1484 N N . LEU A 1 201 ? -5.877 -8.931 -10.387 1.00 58.66 201 LEU A N 1
ATOM 1485 C CA . LEU A 1 201 ? -4.881 -9.645 -9.592 1.00 58.66 201 LEU A CA 1
ATOM 1486 C C . LEU A 1 201 ? -4.647 -11.024 -10.237 1.00 58.66 201 LEU A C 1
ATOM 1488 O O . LEU A 1 201 ? -5.631 -11.664 -10.611 1.00 58.66 201 LEU A O 1
ATOM 1492 N N . PRO A 1 202 ? -3.396 -11.503 -10.364 1.00 62.59 202 PRO A N 1
ATOM 1493 C CA . PRO A 1 202 ? -3.084 -12.749 -11.073 1.00 62.59 202 PRO A CA 1
ATOM 1494 C C . PRO A 1 202 ? -3.893 -13.962 -10.594 1.00 62.59 202 PRO A C 1
ATOM 1496 O O . PRO A 1 202 ? -4.300 -14.786 -11.405 1.00 62.59 202 PRO A O 1
ATOM 1499 N N . ASP A 1 203 ? -4.194 -14.026 -9.295 1.00 62.41 203 ASP A N 1
ATOM 1500 C CA . ASP A 1 203 ? -4.951 -15.123 -8.675 1.00 62.41 203 ASP A CA 1
ATOM 1501 C C . ASP A 1 203 ? -6.472 -15.040 -8.914 1.00 62.41 203 ASP A C 1
ATOM 1503 O O . ASP A 1 203 ? -7.203 -15.997 -8.663 1.00 62.41 203 ASP A O 1
ATOM 1507 N N . LEU A 1 204 ? -6.957 -13.890 -9.388 1.00 60.00 204 LEU A N 1
ATOM 1508 C CA . LEU A 1 204 ? -8.353 -13.621 -9.751 1.00 60.00 204 LEU A CA 1
ATOM 1509 C C . LEU A 1 204 ? -8.530 -13.457 -11.268 1.00 60.00 204 LEU A C 1
ATOM 1511 O O . LEU A 1 204 ? -9.651 -13.240 -11.733 1.00 60.00 204 LEU A O 1
ATOM 1515 N N . ALA A 1 205 ? -7.437 -13.544 -12.032 1.00 66.25 205 ALA A N 1
ATOM 1516 C CA . ALA A 1 205 ? -7.467 -13.442 -13.476 1.00 66.25 205 ALA A CA 1
ATOM 1517 C C . ALA A 1 205 ? -8.160 -14.671 -14.070 1.00 66.25 205 ALA A C 1
ATOM 1519 O O . ALA A 1 205 ? -7.791 -15.809 -13.771 1.00 66.25 205 ALA A O 1
ATOM 1520 N N . ALA A 1 206 ? -9.162 -14.451 -14.924 1.00 72.81 206 ALA A N 1
ATOM 1521 C CA . ALA A 1 206 ? -9.766 -15.548 -15.675 1.00 72.81 206 ALA A CA 1
ATOM 1522 C C . ALA A 1 206 ? -8.678 -16.232 -16.515 1.00 72.81 206 ALA A C 1
ATOM 1524 O O . ALA A 1 206 ? -7.995 -15.578 -17.308 1.00 72.81 206 ALA A O 1
ATOM 1525 N N . SER A 1 207 ? -8.498 -17.541 -16.331 1.00 75.75 207 SER A N 1
ATOM 1526 C CA . SER A 1 207 ? -7.510 -18.279 -17.114 1.00 75.75 207 SER A CA 1
ATOM 1527 C C . SER A 1 207 ? -7.969 -18.394 -18.570 1.00 75.75 207 SER A C 1
ATOM 1529 O O . SER A 1 207 ? -9.168 -18.354 -18.861 1.00 75.75 207 SER A O 1
ATOM 1531 N N . GLN A 1 208 ? -7.031 -18.572 -19.504 1.00 71.88 208 GLN A N 1
ATOM 1532 C CA . GLN A 1 208 ? -7.379 -18.779 -20.915 1.00 71.88 208 GLN A CA 1
ATOM 1533 C C . GLN A 1 208 ? -8.324 -19.984 -21.095 1.00 71.88 208 GLN A C 1
ATOM 1535 O O . GLN A 1 208 ? -9.250 -19.919 -21.897 1.00 71.88 208 GLN A O 1
ATOM 1540 N N . ASP A 1 209 ? -8.184 -21.022 -20.266 1.00 79.12 209 ASP A N 1
ATOM 1541 C CA . ASP A 1 209 ? -9.076 -22.188 -20.246 1.00 79.12 209 ASP A CA 1
ATOM 1542 C C . ASP A 1 209 ? -10.503 -21.858 -19.751 1.00 79.12 209 ASP A C 1
ATOM 1544 O O . ASP A 1 209 ? -11.475 -22.524 -20.125 1.00 79.12 209 ASP A O 1
ATOM 1548 N N . ASP A 1 210 ? -10.663 -20.845 -18.893 1.00 79.38 210 ASP A N 1
ATOM 1549 C CA . ASP A 1 210 ? -11.978 -20.345 -18.463 1.00 79.38 210 ASP A CA 1
ATOM 1550 C C . ASP A 1 210 ? -12.644 -19.524 -19.567 1.00 79.38 210 ASP A C 1
ATOM 1552 O O . ASP A 1 210 ? -13.846 -19.663 -19.810 1.00 79.38 210 ASP A O 1
ATOM 1556 N N . ILE A 1 211 ? -11.849 -18.718 -20.273 1.00 76.25 211 ILE A N 1
ATOM 1557 C CA . ILE A 1 211 ? -12.288 -17.921 -21.420 1.00 76.25 211 ILE A CA 1
ATOM 1558 C C . ILE A 1 211 ? -12.745 -18.850 -22.550 1.00 76.25 211 ILE A C 1
ATOM 1560 O O . ILE A 1 211 ? -13.855 -18.704 -23.065 1.00 76.25 211 ILE A O 1
ATOM 1564 N N . ASP A 1 212 ? -11.945 -19.859 -22.882 1.00 79.06 212 ASP A N 1
ATOM 1565 C CA . ASP A 1 212 ? -12.243 -20.805 -23.957 1.00 79.06 212 ASP A CA 1
ATOM 1566 C C . ASP A 1 212 ? -13.498 -21.638 -23.649 1.00 79.06 212 ASP A C 1
ATOM 1568 O O . ASP A 1 212 ? -14.322 -21.879 -24.535 1.00 79.06 212 ASP A O 1
ATOM 1572 N N . ARG A 1 213 ? -13.716 -22.016 -22.380 1.00 85.19 213 ARG A N 1
ATOM 1573 C CA . ARG A 1 213 ? -14.968 -22.661 -21.945 1.00 85.19 213 ARG A CA 1
ATOM 1574 C C . ARG A 1 213 ? -16.179 -21.750 -22.068 1.00 85.19 213 ARG A C 1
ATOM 1576 O O . ARG A 1 213 ? -17.247 -22.232 -22.443 1.00 85.19 213 ARG A O 1
ATOM 1583 N N . LEU A 1 214 ? -16.029 -20.464 -21.756 1.00 79.44 214 LEU A N 1
ATOM 1584 C CA . LEU A 1 214 ? -17.112 -19.498 -21.887 1.00 79.44 214 LEU A CA 1
ATOM 1585 C C . LEU A 1 214 ? -17.519 -19.361 -23.358 1.00 79.44 214 LEU A C 1
ATOM 1587 O O . LEU A 1 214 ? -18.700 -19.501 -23.657 1.00 79.44 214 LEU A O 1
ATOM 1591 N N . PHE A 1 215 ? -16.561 -19.200 -24.275 1.00 73.31 215 PHE A N 1
ATOM 1592 C CA . PHE A 1 215 ? -16.830 -19.093 -25.716 1.00 73.31 215 PHE A CA 1
ATOM 1593 C C . PHE A 1 215 ? -17.308 -20.398 -26.364 1.00 73.31 215 PHE A C 1
ATOM 1595 O O . PHE A 1 215 ? -18.057 -20.344 -27.332 1.00 73.31 215 PHE A O 1
ATOM 1602 N N . ALA A 1 216 ? -16.945 -21.562 -25.823 1.00 80.81 216 ALA A N 1
ATOM 1603 C CA . ALA A 1 216 ? -17.499 -22.847 -26.256 1.00 80.81 216 ALA A CA 1
ATOM 1604 C C . ALA A 1 216 ? -18.959 -23.070 -25.803 1.00 80.81 216 ALA A C 1
ATOM 1606 O O . ALA A 1 216 ? -19.605 -24.012 -26.264 1.00 80.81 216 ALA A O 1
ATOM 1607 N N . SER A 1 217 ? -19.464 -22.241 -24.880 1.00 67.50 217 SER A N 1
ATOM 1608 C CA . SER A 1 217 ? -20.812 -22.343 -24.300 1.00 67.50 217 SER A CA 1
ATOM 1609 C C . SER A 1 217 ? -21.839 -21.356 -24.879 1.00 67.50 217 SER A C 1
ATOM 1611 O O . SER A 1 217 ? -22.995 -21.371 -24.449 1.00 67.50 217 SER A O 1
ATOM 1613 N N . ILE A 1 218 ? -21.432 -20.536 -25.856 1.00 53.50 218 ILE A N 1
ATOM 1614 C CA . ILE A 1 218 ? -22.255 -19.557 -26.596 1.00 53.50 218 ILE A CA 1
ATOM 1615 C C . ILE A 1 218 ? -22.402 -20.009 -28.049 1.00 53.50 218 ILE A C 1
ATOM 1617 O O . ILE A 1 218 ? -23.500 -19.807 -28.613 1.00 53.50 218 ILE A O 1
#

pLDDT: mean 74.56, std 15.21, range [33.31, 94.56]

Radius of gyration: 33.32 Å; chains: 1; bounding box: 68×41×100 Å

Foldseek 3Di:
DDPLPVVLVVVVVVVCVVCVNADQLQCPLVVLVVSLVVSVVVVPDDDDPDDPDDDCVVVVVSVVSVVVSVVSVVVLVVLLVVLLVCLLPPVLVVVLLVLVVVLVVLVVVLVVLLVVLVVQLVVLVVVDDDCNVVSVVVSVVSVVVSVVSVVVSVVSVVVSVVSVVSSVVSVVVCVSNVVVSPDPDPPPPPDCVVVPDDDDDPVRDQDPVNVVVVVVVD

Secondary structure (DSSP, 8-state):
--SSHHHHHHHHHHHHHHTTT---HHHHHHHHHHHHHHHHHHHTS---S--PPPPTHHHHHHHHHHHHHHHHHHHHHHHHHT-HHHIIIIIHHHHHHHHHHHHHHHHHHHHHHHHHHHHHHHHHHHH-STTHHHHHHHHHHHHHHHTHHHHHHHHHHHHHHHHHHHHHHHHHHHHHTTT------------GGGG---SPPGGGSPPHHHHHHHHTT-

Organism: NCBI:txid2211142

InterPro domains:
  IPR007439 Chemotaxis phosphatase, CheZ [PF04344] (136-217)